Protein AF-A0AAW0Y6W5-F1 (afdb_monomer_lite)

InterPro domains:
  IPR001300 Peptidase C2, calpain, catalytic domain [PF00648] (3-93)
  IPR001300 Peptidase C2, calpain, catalytic domain [PS50203] (1-96)
  IPR011992 EF-hand domain pair [SSF47473] (238-366)
  IPR022682 Peptidase C2, calpain, large subunit, domain III [PF01067] (144-227)
  IPR022683 Peptidase C2, calpain, domain III [SM00720] (138-268)
  IPR022684 Peptidase C2, calpain family [PTHR10183] (3-227)
  IPR036213 Calpain large subunit, domain III superfamily [SSF49758] (139-223)
  IPR038765 Papain-like cysteine peptidase superfamily [SSF54001] (3-103)

Secondary structure (DSSP, 8-state):
-TTSPPTT---EEEEEEEEE---SS-SEEEEEEEE-TT-SS----STTSTT-GGGGGS-HHHHHHTT---SSSSEEEEEHHHHHHH----------GGGS-HHHHHHHHHH-S-EEEEPPSSSTTTTS-------PPEEEE--------TTTT---STTSHHHHTTS--------S-S-TTSTT------------STTTTTPPPPP------PPP------------PPP---HHHHHHHTTTTT---HHHHHHHHHHHTTTT----HHHHHHHHHHH-TT--SS--HHHHHHHHHHHHHHHHHHHHHS-TTTSSEETTTTHHHHHHHHTT----HHHHHHHHHHHB-TTSEE-HHHHHHHHHHHHHH-

Foldseek 3Di:
DPFLADPPADKAFQDWDWFAFQDPVDGTFIKTKIFDPVLASSETPDAQFLPHPSCVRGDPVVVVVVVRDSGSRRITMDGPVVCVVRDDDDDDDDDDPVVDDPVVQVVCVVRDLEHEDEDDDDDPDPPPDPDDDDDRDYDYDDDDDDDQDPLFQVLDDCPPVQSPVSHDDDDDDDDAAPDPPDPPRHHDDDDDDDDPDCVVVVHDDDDDDDDDDDDDDDDDDDDQDDDDDDQDDDLVNVQVLCPPVNFAALVSQQVVCCVVCPPNDRDDSVLSQLLQVLLPPVVPNGHHPVSSSVSVVLLVLLSVLLCVLADPVPSWHRSRGCRLVVSCVSVVDPDDSVLSSVLLVVQNDPRSTHHSSSSSSSVSVVSSVD

pLDDT: mean 74.74, std 16.09, range [29.09, 94.25]

Sequence (370 aa):
RLCGLVAGHGYCVTGVKLCKVNTPWLTHVQLLRLRNPWGDGHEWRGAWSDDSEEWRLVPKEDKLRLRLQAADDGEFWMTFQAFKENFEEVYITSLNPHTLNKEALEHLYTLADVVTHVLHHPEEKRQQQQDKLTRRKLWEVVKYDGSWVRKVTAGGAPNDLRLFSSNPQYLLHLKEADDEAMEGGTCTVVISLTQKHRRVNNLPLLQVAVSVYQMGDKVDSRSTREESSSSCIQKDDFLAAAGEDGRMTAAILQNILNFLFSGELEFSLDLTRSLLAMMDRNFSGNVDFYEFDTLVCCLRRWMAVYKRKSEAETGLISGSVWGLGDALRELGYLLPRRLQALLVVRFGDQEGNISLRDFIMATCRISVML

Radius of gyration: 32.99 Å; chains: 1; bounding box: 69×45×96 Å

Structure (mmCIF, N/CA/C/O backbone):
data_AF-A0AAW0Y6W5-F1
#
_entry.id   AF-A0AAW0Y6W5-F1
#
loop_
_atom_site.group_PDB
_atom_site.id
_atom_site.type_symbol
_atom_site.label_atom_id
_atom_site.label_alt_id
_atom_site.label_comp_id
_atom_site.label_asym_id
_atom_site.label_entity_id
_atom_site.label_seq_id
_atom_site.pdbx_PDB_ins_code
_atom_site.Cartn_x
_atom_site.Cartn_y
_atom_site.Cartn_z
_atom_site.occupancy
_atom_site.B_iso_or_equiv
_atom_site.auth_seq_id
_atom_site.auth_comp_id
_atom_site.auth_asym_id
_atom_site.auth_atom_id
_atom_site.pdbx_PDB_model_num
ATOM 1 N N . ARG A 1 1 ? 9.787 11.404 -43.964 1.00 48.28 1 ARG A N 1
ATOM 2 C CA . ARG A 1 1 ? 11.102 11.003 -43.406 1.00 48.28 1 ARG A CA 1
ATOM 3 C C . ARG A 1 1 ? 11.589 9.801 -44.216 1.00 48.28 1 ARG A C 1
ATOM 5 O O . ARG A 1 1 ? 10.807 8.885 -44.400 1.00 48.28 1 ARG A O 1
ATOM 12 N N . LEU A 1 2 ? 12.805 9.853 -44.769 1.00 64.75 2 LEU A N 1
ATOM 13 C CA . LEU A 1 2 ? 13.357 8.885 -45.742 1.00 64.75 2 LEU A CA 1
ATOM 14 C C . LEU A 1 2 ? 14.002 7.636 -45.097 1.00 64.75 2 LEU A C 1
ATOM 16 O O . LEU A 1 2 ? 14.496 6.769 -45.805 1.00 64.75 2 LEU A O 1
ATOM 20 N N . CYS A 1 3 ? 14.012 7.540 -43.765 1.00 80.00 3 CYS A N 1
ATOM 21 C CA . CYS A 1 3 ? 14.750 6.517 -43.016 1.00 80.00 3 CYS A CA 1
ATOM 22 C C . CYS A 1 3 ? 14.026 5.166 -42.852 1.00 80.00 3 CYS A C 1
ATOM 24 O O . CYS A 1 3 ? 14.616 4.237 -42.312 1.00 80.00 3 CYS A O 1
ATOM 26 N N . GLY A 1 4 ? 12.769 5.053 -43.298 1.00 84.62 4 GLY A N 1
ATOM 27 C CA . GLY A 1 4 ? 11.983 3.810 -43.260 1.00 84.62 4 GLY A CA 1
ATOM 28 C C . GLY A 1 4 ? 11.197 3.545 -41.967 1.00 84.62 4 GLY A C 1
ATOM 29 O O . GLY A 1 4 ? 10.266 2.747 -41.996 1.00 84.62 4 GLY A O 1
ATOM 30 N N . LEU A 1 5 ? 11.480 4.273 -40.880 1.00 88.75 5 LEU A N 1
ATOM 31 C CA . LEU A 1 5 ? 10.758 4.158 -39.604 1.00 88.75 5 LEU A CA 1
ATOM 32 C C . LEU A 1 5 ? 9.375 4.832 -39.629 1.00 88.75 5 LEU A C 1
ATOM 34 O O . LEU A 1 5 ? 9.186 5.886 -40.245 1.00 88.75 5 LEU A O 1
ATOM 38 N N . VAL A 1 6 ? 8.437 4.260 -38.874 1.00 87.75 6 VAL A N 1
ATOM 39 C CA . VAL A 1 6 ? 7.065 4.744 -38.682 1.00 87.75 6 VAL A CA 1
ATOM 40 C C . VAL A 1 6 ? 6.979 5.517 -37.364 1.00 87.75 6 VAL A C 1
ATOM 42 O O . VAL A 1 6 ? 7.297 4.998 -36.297 1.00 87.75 6 VAL A O 1
ATOM 45 N N . ALA A 1 7 ? 6.553 6.780 -37.426 1.00 87.19 7 ALA A N 1
ATOM 46 C CA . ALA A 1 7 ? 6.404 7.621 -36.238 1.00 87.19 7 ALA A CA 1
ATOM 47 C C . ALA A 1 7 ? 5.144 7.248 -35.437 1.00 87.19 7 ALA A C 1
ATOM 49 O O . ALA A 1 7 ? 4.104 6.956 -36.023 1.00 87.19 7 ALA A O 1
ATOM 50 N N . GLY A 1 8 ? 5.229 7.306 -34.103 1.00 85.25 8 GLY A N 1
ATOM 51 C CA . GLY A 1 8 ? 4.111 6.970 -33.210 1.00 85.25 8 GLY A CA 1
ATOM 52 C C . GLY A 1 8 ? 3.810 5.470 -33.109 1.00 85.25 8 GLY A C 1
ATOM 53 O O . GLY A 1 8 ? 2.751 5.097 -32.611 1.00 85.25 8 GLY A O 1
ATOM 54 N N . HIS A 1 9 ? 4.726 4.621 -33.581 1.00 87.62 9 HIS A N 1
ATOM 55 C CA . HIS A 1 9 ? 4.597 3.166 -33.576 1.00 87.62 9 HIS A CA 1
ATOM 56 C C . HIS A 1 9 ? 5.612 2.514 -32.635 1.00 87.62 9 HIS A C 1
ATOM 58 O O . HIS A 1 9 ? 6.729 3.003 -32.462 1.00 87.62 9 HIS A O 1
ATOM 64 N N . GLY A 1 10 ? 5.212 1.405 -32.016 1.00 86.69 10 GLY A N 1
ATOM 65 C CA . GLY A 1 10 ? 6.050 0.660 -31.083 1.00 86.69 10 GLY A CA 1
ATOM 66 C C . GLY A 1 10 ? 6.946 -0.344 -31.801 1.00 86.69 10 GLY A C 1
ATOM 67 O O . GLY A 1 10 ? 6.460 -1.180 -32.558 1.00 86.69 10 GLY A O 1
ATOM 68 N N . TYR A 1 11 ? 8.242 -0.306 -31.499 1.00 89.25 11 TYR A N 1
ATOM 69 C CA . TYR A 1 11 ? 9.227 -1.289 -31.952 1.00 89.25 11 TYR A CA 1
ATOM 70 C C . TYR A 1 11 ? 9.743 -2.102 -30.762 1.00 89.25 11 TYR A C 1
ATOM 72 O O . TYR A 1 11 ? 9.806 -1.603 -29.636 1.00 89.25 11 TYR A O 1
ATOM 80 N N . CYS A 1 12 ? 10.144 -3.351 -30.999 1.00 86.88 12 CYS A N 1
ATOM 81 C CA . CYS A 1 12 ? 10.737 -4.206 -29.970 1.00 86.88 12 CYS A CA 1
ATOM 82 C C . CYS A 1 12 ? 12.251 -4.293 -30.154 1.00 86.88 12 CYS A C 1
ATOM 84 O O . CYS A 1 12 ? 12.709 -4.642 -31.234 1.00 86.88 12 CYS A O 1
ATOM 86 N N . VAL A 1 13 ? 13.034 -4.039 -29.103 1.00 87.19 13 VAL A N 1
ATOM 87 C CA . VAL A 1 13 ? 14.477 -4.325 -29.119 1.00 87.19 13 VAL A CA 1
ATOM 88 C C . VAL A 1 13 ? 14.669 -5.823 -28.883 1.00 87.19 13 VAL A C 1
ATOM 90 O O . VAL A 1 13 ? 14.326 -6.331 -27.817 1.00 87.19 13 VAL A O 1
ATOM 93 N N . THR A 1 14 ? 15.206 -6.536 -29.873 1.00 82.44 14 THR A N 1
ATOM 94 C CA . THR A 1 14 ? 15.378 -8.002 -29.852 1.00 82.44 14 THR A CA 1
ATOM 95 C C . THR A 1 14 ? 16.838 -8.435 -29.711 1.00 82.44 14 THR A C 1
ATOM 97 O O . THR A 1 14 ? 17.134 -9.632 -29.696 1.00 82.44 14 THR A O 1
ATOM 100 N N . GLY A 1 15 ? 17.778 -7.490 -29.620 1.00 79.69 15 GLY A N 1
ATOM 101 C CA . GLY A 1 15 ? 19.185 -7.789 -29.373 1.00 79.69 15 GLY A CA 1
ATOM 102 C C . GLY A 1 15 ? 20.053 -6.546 -29.211 1.00 79.69 15 GLY A C 1
ATOM 103 O O . GLY A 1 15 ? 19.770 -5.494 -29.776 1.00 79.69 15 GLY A O 1
ATOM 104 N N . VAL A 1 16 ? 21.139 -6.680 -28.450 1.00 84.38 16 VAL A N 1
ATOM 105 C CA . VAL A 1 16 ? 22.179 -5.653 -28.298 1.00 84.38 16 VAL A CA 1
ATOM 106 C C . VAL A 1 16 ? 23.534 -6.337 -28.399 1.00 84.38 16 VAL A C 1
ATOM 108 O O . VAL A 1 16 ? 23.771 -7.344 -27.725 1.00 84.38 16 VAL A O 1
ATOM 111 N N . LYS A 1 17 ? 24.423 -5.831 -29.258 1.00 81.25 17 LYS A N 1
ATOM 112 C CA . LYS A 1 17 ? 25.744 -6.426 -29.491 1.00 81.25 17 LYS A CA 1
ATOM 113 C C . LYS A 1 17 ? 26.815 -5.361 -29.685 1.00 81.25 17 LYS A C 1
ATOM 115 O O . LYS A 1 17 ? 26.621 -4.380 -30.398 1.00 81.25 17 LYS A O 1
ATOM 120 N N . LEU A 1 18 ? 27.978 -5.600 -29.084 1.00 82.56 18 LEU A N 1
ATOM 121 C CA . LEU A 1 18 ? 29.205 -4.874 -29.391 1.00 82.56 18 LEU A CA 1
ATOM 122 C C . LEU A 1 18 ? 29.952 -5.651 -30.480 1.00 82.56 18 LEU A C 1
ATOM 124 O O . LEU A 1 18 ? 30.524 -6.705 -30.211 1.00 82.56 18 LEU A O 1
ATOM 128 N N . CYS A 1 19 ? 29.899 -5.162 -31.715 1.00 81.69 19 CYS A N 1
ATOM 129 C CA . CYS A 1 19 ? 30.462 -5.847 -32.875 1.00 81.69 19 CYS A CA 1
ATOM 130 C C . CYS A 1 19 ? 31.862 -5.327 -33.172 1.00 81.69 19 CYS A C 1
ATOM 132 O O . CYS A 1 19 ? 32.062 -4.117 -33.257 1.00 81.69 19 CYS A O 1
ATOM 134 N N . LYS A 1 20 ? 32.827 -6.229 -33.363 1.00 81.56 20 LYS A N 1
ATOM 135 C CA . LYS A 1 20 ? 34.169 -5.856 -33.808 1.00 81.56 20 LYS A CA 1
ATOM 136 C C . LYS A 1 20 ? 34.138 -5.533 -35.302 1.00 81.56 20 LYS A C 1
ATOM 138 O O . LYS A 1 20 ? 33.601 -6.309 -36.090 1.00 81.56 20 LYS A O 1
ATOM 143 N N . VAL A 1 21 ? 34.715 -4.399 -35.690 1.00 84.19 21 VAL A N 1
ATOM 144 C CA . VAL A 1 21 ? 34.783 -3.970 -37.095 1.00 84.19 21 VAL A CA 1
ATOM 145 C C . VAL A 1 21 ? 36.235 -3.851 -37.541 1.00 84.19 21 VAL A C 1
ATOM 147 O O . VAL A 1 21 ? 37.099 -3.398 -36.791 1.00 84.19 21 VAL A O 1
ATOM 150 N N . ASN A 1 22 ? 36.517 -4.278 -38.769 1.00 78.06 22 ASN A N 1
ATOM 151 C CA . ASN A 1 22 ? 37.858 -4.254 -39.346 1.00 78.06 22 ASN A CA 1
ATOM 152 C C . ASN A 1 22 ? 38.140 -2.888 -39.977 1.00 78.06 22 ASN A C 1
ATOM 154 O O . ASN A 1 22 ? 38.207 -2.762 -41.199 1.00 78.06 22 ASN A O 1
ATOM 158 N N . THR A 1 23 ? 38.296 -1.857 -39.144 1.00 76.88 23 THR A N 1
ATOM 159 C CA . THR A 1 23 ? 38.721 -0.529 -39.608 1.00 76.88 23 THR A CA 1
ATOM 160 C C . THR A 1 23 ? 39.913 -0.006 -38.799 1.00 76.88 23 THR A C 1
ATOM 162 O O . THR A 1 23 ? 40.032 -0.342 -37.621 1.00 76.88 23 THR A O 1
ATOM 165 N N . PRO A 1 24 ? 40.792 0.828 -39.389 1.00 69.94 24 PRO A N 1
ATOM 166 C CA . PRO A 1 24 ? 41.926 1.415 -38.666 1.00 69.94 24 PRO A CA 1
ATOM 167 C C . PRO A 1 24 ? 41.522 2.377 -37.537 1.00 69.94 24 PRO A C 1
ATOM 169 O O . PRO A 1 24 ? 42.284 2.586 -36.600 1.00 69.94 24 PRO A O 1
ATOM 172 N N . TRP A 1 25 ? 40.337 2.980 -37.638 1.00 74.38 25 TRP A N 1
ATOM 173 C CA . TRP A 1 25 ? 39.887 4.095 -36.792 1.00 74.38 25 TRP A CA 1
ATOM 174 C C . TRP A 1 25 ? 38.892 3.664 -35.715 1.00 74.38 25 TRP A C 1
ATOM 176 O O . TRP A 1 25 ? 38.758 4.332 -34.694 1.00 74.38 25 TRP A O 1
ATOM 186 N N . LEU A 1 26 ? 38.178 2.561 -35.944 1.00 75.81 26 LEU A N 1
ATOM 187 C CA . LEU A 1 26 ? 37.145 2.065 -35.051 1.00 75.81 26 LEU A CA 1
ATOM 188 C C . LEU A 1 26 ? 37.306 0.559 -34.879 1.00 75.81 26 LEU A C 1
ATOM 190 O O . LEU A 1 26 ? 37.325 -0.189 -35.853 1.00 75.81 26 LEU A O 1
ATOM 194 N N . THR A 1 27 ? 37.427 0.117 -33.631 1.00 77.62 27 THR A N 1
ATOM 195 C CA . THR A 1 27 ? 37.601 -1.305 -33.315 1.00 77.62 27 THR A CA 1
ATOM 196 C C . THR A 1 27 ? 36.272 -1.994 -33.037 1.00 77.62 27 THR A C 1
ATOM 198 O O . THR A 1 27 ? 36.135 -3.179 -33.330 1.00 77.62 27 THR A O 1
ATOM 201 N N . HIS A 1 28 ? 35.285 -1.265 -32.504 1.00 83.25 28 HIS A N 1
ATOM 202 C CA . HIS A 1 28 ? 33.988 -1.814 -32.120 1.00 83.25 28 HIS A CA 1
ATOM 203 C C . HIS A 1 28 ? 32.839 -0.837 -32.390 1.00 83.25 28 HIS A C 1
ATOM 205 O O . HIS A 1 28 ? 33.004 0.376 -32.268 1.00 83.25 28 HIS A O 1
ATOM 211 N N . VAL A 1 29 ? 31.661 -1.379 -32.698 1.00 85.44 29 VAL A N 1
ATOM 212 C CA . VAL A 1 29 ? 30.407 -0.641 -32.903 1.00 85.44 29 VAL A CA 1
ATOM 213 C C . VAL A 1 29 ? 29.318 -1.232 -32.011 1.00 85.44 29 VAL A C 1
ATOM 215 O O . VAL A 1 29 ? 29.145 -2.449 -31.957 1.00 85.44 29 VAL A O 1
ATOM 218 N N . GLN A 1 30 ? 28.571 -0.373 -31.316 1.00 89.06 30 GLN A N 1
ATOM 219 C CA . GLN A 1 30 ? 27.386 -0.766 -30.552 1.00 89.06 30 GLN A CA 1
ATOM 220 C C . GLN A 1 30 ? 26.167 -0.815 -31.474 1.00 89.06 30 GLN A C 1
ATOM 222 O O . GLN A 1 30 ? 25.726 0.223 -31.978 1.00 89.06 30 GLN A O 1
ATOM 227 N N . LEU A 1 31 ? 25.629 -2.016 -31.675 1.00 88.25 31 LEU A N 1
ATOM 228 C CA . LEU A 1 31 ? 24.474 -2.271 -32.524 1.00 88.25 31 LEU A CA 1
ATOM 229 C C . LEU A 1 31 ? 23.286 -2.766 -31.700 1.00 88.25 31 LEU A C 1
ATOM 231 O O . LEU A 1 31 ? 23.441 -3.568 -30.773 1.00 88.25 31 LEU A O 1
ATOM 235 N N . LEU A 1 32 ? 22.100 -2.297 -32.073 1.00 89.75 32 LEU A N 1
ATOM 236 C CA . LEU A 1 32 ? 20.820 -2.765 -31.562 1.00 89.75 32 LEU A CA 1
ATOM 237 C C . LEU A 1 32 ? 20.057 -3.408 -32.706 1.00 89.75 32 LEU A C 1
ATOM 239 O O . LEU A 1 32 ? 20.021 -2.860 -33.807 1.00 89.75 32 LEU A O 1
ATOM 243 N N . ARG A 1 33 ? 19.436 -4.546 -32.416 1.00 88.62 33 ARG A N 1
ATOM 244 C CA . ARG A 1 33 ? 18.466 -5.183 -33.294 1.00 88.62 33 ARG A CA 1
ATOM 245 C C . ARG A 1 33 ? 17.075 -4.806 -32.827 1.00 88.62 33 ARG A C 1
ATOM 247 O O . ARG A 1 33 ? 16.752 -4.988 -31.649 1.00 88.62 33 ARG A O 1
ATOM 254 N N . LEU A 1 34 ? 16.281 -4.266 -33.735 1.00 89.31 34 LEU A N 1
ATOM 255 C CA . LEU A 1 34 ? 14.895 -3.903 -33.497 1.00 89.31 34 LEU A CA 1
ATOM 256 C C . LEU A 1 34 ? 13.991 -4.701 -34.421 1.00 89.31 34 LEU A C 1
ATOM 258 O O . LEU A 1 34 ? 14.426 -5.150 -35.473 1.00 89.31 34 LEU A O 1
ATOM 262 N N . ARG A 1 35 ? 12.729 -4.843 -34.024 1.00 87.94 35 ARG A N 1
ATOM 263 C CA . ARG A 1 35 ? 11.683 -5.472 -34.818 1.00 87.94 35 ARG A CA 1
ATOM 264 C C . ARG A 1 35 ? 10.455 -4.581 -34.906 1.00 87.94 35 ARG A C 1
ATOM 266 O O . ARG A 1 35 ? 9.940 -4.139 -33.874 1.00 87.94 35 ARG A O 1
ATOM 273 N N . ASN A 1 36 ? 9.973 -4.365 -36.124 1.00 88.06 36 ASN A N 1
ATOM 274 C CA . ASN A 1 36 ? 8.639 -3.853 -36.398 1.00 88.06 36 ASN A CA 1
ATOM 275 C C . ASN A 1 36 ? 7.612 -4.998 -36.261 1.00 88.06 36 ASN A C 1
ATOM 277 O O . ASN A 1 36 ? 7.701 -5.973 -37.007 1.00 88.06 36 ASN A O 1
ATOM 281 N N . PRO A 1 37 ? 6.614 -4.900 -35.364 1.00 83.88 37 PRO A N 1
ATOM 282 C CA . PRO A 1 37 ? 5.577 -5.922 -35.220 1.00 83.88 37 PRO A CA 1
ATOM 283 C C . PRO A 1 37 ? 4.732 -6.187 -36.474 1.00 83.88 37 PRO A C 1
ATOM 285 O O . PRO A 1 37 ? 4.116 -7.246 -36.552 1.00 83.88 37 PRO A O 1
ATOM 288 N N . TRP A 1 38 ? 4.659 -5.244 -37.419 1.00 83.50 38 TRP A N 1
ATOM 289 C CA . TRP A 1 38 ? 3.876 -5.411 -38.649 1.00 83.50 38 TRP A CA 1
ATOM 290 C C . TRP A 1 38 ? 4.552 -6.314 -39.684 1.00 83.50 38 TRP A C 1
ATOM 292 O O . TRP A 1 38 ? 3.844 -6.991 -40.423 1.00 83.50 38 TRP A O 1
ATOM 302 N N . GLY A 1 39 ? 5.890 -6.363 -39.705 1.00 74.69 39 GLY A N 1
ATOM 303 C CA . GLY A 1 39 ? 6.652 -7.187 -40.651 1.00 74.69 39 GLY A CA 1
ATOM 304 C C . GLY A 1 39 ? 6.366 -6.880 -42.127 1.00 74.69 39 GLY A C 1
ATOM 305 O O . GLY A 1 39 ? 6.303 -7.806 -42.924 1.00 74.69 39 GLY A O 1
ATOM 306 N N . ASP A 1 40 ? 6.094 -5.616 -42.471 1.00 68.75 40 ASP A N 1
ATOM 307 C CA . ASP A 1 40 ? 5.562 -5.193 -43.774 1.00 68.75 40 ASP A CA 1
ATOM 308 C C . ASP A 1 40 ? 6.478 -4.215 -44.550 1.00 68.75 40 ASP A C 1
ATOM 310 O O . ASP A 1 40 ? 6.019 -3.203 -45.081 1.00 68.75 40 ASP A O 1
ATOM 314 N N . GLY A 1 41 ? 7.790 -4.480 -44.635 1.00 69.56 41 GLY A N 1
ATOM 315 C CA . GLY A 1 41 ? 8.732 -3.691 -45.453 1.00 69.56 41 GLY A CA 1
ATOM 316 C C . GLY A 1 41 ? 9.087 -2.301 -44.907 1.00 69.56 41 GLY A C 1
ATOM 317 O O . GLY A 1 41 ? 9.807 -1.516 -45.545 1.00 69.56 41 GLY A O 1
ATOM 318 N N . HIS A 1 42 ? 8.589 -1.966 -43.715 1.00 79.94 42 HIS A N 1
ATOM 319 C CA . HIS A 1 42 ? 8.887 -0.737 -42.978 1.00 79.94 42 HIS A CA 1
ATOM 320 C C . HIS A 1 42 ? 10.089 -0.914 -42.038 1.00 79.94 42 HIS A C 1
ATOM 322 O O . HIS A 1 42 ? 9.976 -0.820 -40.811 1.00 79.94 42 HIS A O 1
ATOM 328 N N . GLU A 1 43 ? 11.245 -1.169 -42.646 1.00 86.00 43 GLU A N 1
ATOM 329 C CA . GLU A 1 43 ? 12.525 -1.381 -41.969 1.00 86.00 43 GLU A CA 1
ATOM 330 C C . GLU A 1 43 ? 13.446 -0.160 -42.068 1.00 86.00 43 GLU A C 1
ATOM 332 O O . GLU A 1 43 ? 13.263 0.743 -42.894 1.00 86.00 43 GLU A O 1
ATOM 337 N N . TRP A 1 44 ? 14.454 -0.119 -41.195 1.00 88.94 44 TRP A N 1
ATOM 338 C CA . TRP A 1 44 ? 15.488 0.910 -41.214 1.00 88.94 44 TRP A CA 1
ATOM 339 C C . TRP A 1 44 ? 16.272 0.878 -42.528 1.00 88.94 44 TRP A C 1
ATOM 341 O O . TRP A 1 44 ? 16.796 -0.158 -42.912 1.00 88.94 44 TRP A O 1
ATOM 351 N N . ARG A 1 45 ? 16.407 2.032 -43.192 1.00 87.44 45 ARG A N 1
ATOM 352 C CA . ARG A 1 45 ? 17.160 2.174 -44.460 1.00 87.44 45 ARG A CA 1
ATOM 353 C C . ARG A 1 45 ? 18.499 2.901 -44.309 1.00 87.44 45 ARG A C 1
ATOM 355 O O . ARG A 1 45 ? 19.086 3.329 -45.298 1.00 87.44 45 ARG A O 1
ATOM 362 N N . GLY A 1 46 ? 18.937 3.147 -43.076 1.00 87.06 46 GLY A N 1
ATOM 363 C CA . GLY A 1 46 ? 20.209 3.817 -42.808 1.00 87.06 46 GLY A CA 1
ATOM 364 C C . GLY A 1 46 ? 21.368 2.832 -42.666 1.00 87.06 46 GLY A C 1
ATOM 365 O O . GLY A 1 46 ? 21.256 1.654 -43.004 1.00 87.06 46 GLY A O 1
ATOM 366 N N . ALA A 1 47 ? 22.479 3.317 -42.111 1.00 87.31 47 ALA A N 1
ATOM 367 C CA . ALA A 1 47 ? 23.645 2.487 -41.825 1.00 87.31 47 ALA A CA 1
ATOM 368 C C . ALA A 1 47 ? 23.268 1.280 -40.950 1.00 87.31 47 ALA A C 1
ATOM 370 O O . ALA A 1 47 ? 22.547 1.445 -39.959 1.00 87.31 47 ALA A O 1
ATOM 371 N N . TRP A 1 48 ? 23.812 0.111 -41.291 1.00 88.19 48 TRP A N 1
ATOM 372 C CA . TRP A 1 48 ? 23.552 -1.195 -40.665 1.00 88.19 48 TRP A CA 1
ATOM 373 C C . TRP A 1 48 ? 22.162 -1.793 -40.919 1.00 88.19 48 TRP A C 1
ATOM 375 O O . TRP A 1 48 ? 21.822 -2.790 -40.291 1.00 88.19 48 TRP A O 1
ATOM 385 N N . SER A 1 49 ? 21.402 -1.245 -41.869 1.00 87.06 49 SER A N 1
ATOM 386 C CA . SER A 1 49 ? 20.240 -1.925 -42.461 1.00 87.06 49 SER A CA 1
ATOM 387 C C . SER A 1 49 ? 20.618 -3.265 -43.108 1.00 87.06 49 SER A C 1
ATOM 389 O O . SER A 1 49 ? 21.799 -3.576 -43.280 1.00 87.06 49 SE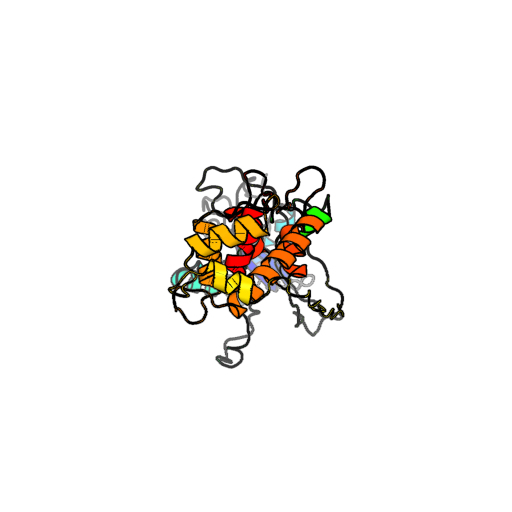R A O 1
ATOM 391 N N . ASP A 1 50 ? 19.635 -4.072 -43.481 1.00 81.94 50 ASP A N 1
ATOM 392 C CA . ASP A 1 50 ? 19.865 -5.428 -43.988 1.00 81.94 50 ASP A CA 1
ATOM 393 C C . ASP A 1 50 ? 20.740 -5.467 -45.254 1.00 81.94 50 ASP A C 1
ATOM 395 O O . ASP A 1 50 ? 21.660 -6.284 -45.351 1.00 81.94 50 ASP A O 1
ATOM 399 N N . ASP A 1 51 ? 20.559 -4.497 -46.154 1.00 82.25 51 ASP A N 1
ATOM 400 C CA . ASP A 1 51 ? 21.331 -4.353 -47.398 1.00 82.25 51 ASP A CA 1
ATOM 401 C C . ASP A 1 51 ? 22.585 -3.461 -47.264 1.00 82.25 51 ASP A C 1
ATOM 403 O O . ASP A 1 51 ? 23.261 -3.150 -48.249 1.00 82.25 51 ASP A O 1
ATOM 407 N N . SER A 1 52 ? 22.918 -3.019 -46.049 1.00 86.25 52 SER A N 1
ATOM 408 C CA . SER A 1 52 ? 23.969 -2.023 -45.799 1.00 86.25 52 SER A CA 1
ATOM 409 C C . SER A 1 52 ? 25.374 -2.552 -46.125 1.00 86.25 52 SER A C 1
ATOM 411 O O . SER A 1 52 ? 25.774 -3.645 -45.709 1.00 86.25 52 SER A O 1
ATOM 413 N N . GLU A 1 53 ? 26.196 -1.753 -46.812 1.00 85.19 53 GLU A N 1
ATOM 414 C CA . GLU A 1 53 ? 27.568 -2.151 -47.160 1.00 85.19 53 GLU A CA 1
ATOM 415 C C . GLU A 1 53 ? 28.494 -2.261 -45.937 1.00 85.19 53 GLU A C 1
ATOM 417 O O . GLU A 1 53 ? 29.498 -2.974 -45.973 1.00 85.19 53 GLU A O 1
ATOM 422 N N . GLU A 1 54 ? 28.139 -1.603 -44.837 1.00 85.94 54 GLU A N 1
ATOM 423 C CA . GLU A 1 54 ? 28.819 -1.587 -43.542 1.00 85.94 54 GLU A CA 1
ATOM 424 C C . GLU A 1 54 ? 29.011 -2.997 -42.988 1.00 85.94 54 GLU A C 1
ATOM 426 O O . GLU A 1 54 ? 30.027 -3.282 -42.349 1.00 85.94 54 GLU A O 1
ATOM 431 N N . TRP A 1 55 ? 28.117 -3.931 -43.328 1.00 85.25 55 TRP A N 1
ATOM 432 C CA . TRP A 1 55 ? 28.293 -5.334 -42.985 1.00 85.25 55 TRP A CA 1
ATOM 433 C C . TRP A 1 55 ? 29.581 -5.914 -43.564 1.00 85.25 55 TRP A C 1
ATOM 435 O O . TRP A 1 55 ? 30.145 -6.830 -42.972 1.00 85.25 55 TRP A O 1
ATOM 445 N N . ARG A 1 56 ? 30.119 -5.414 -44.684 1.00 84.12 56 ARG A N 1
ATOM 446 C CA . ARG A 1 56 ? 31.414 -5.869 -45.235 1.00 84.12 56 ARG A CA 1
ATOM 447 C C . ARG A 1 56 ? 32.577 -5.663 -44.257 1.00 84.12 56 ARG A C 1
ATOM 449 O O . ARG A 1 56 ? 33.563 -6.388 -44.354 1.00 84.12 56 ARG A O 1
ATOM 456 N N . LEU A 1 57 ? 32.445 -4.738 -43.303 1.00 83.62 57 LEU A N 1
ATOM 457 C CA . LEU A 1 57 ? 33.457 -4.440 -42.286 1.00 83.62 57 LEU A CA 1
ATOM 458 C C . LEU A 1 57 ? 33.474 -5.451 -41.129 1.00 83.62 57 LEU A C 1
ATOM 460 O O . LEU A 1 57 ? 34.429 -5.467 -40.351 1.00 83.62 57 LEU A O 1
ATOM 464 N N . VAL A 1 58 ? 32.446 -6.295 -41.000 1.00 83.00 58 VAL A N 1
ATOM 465 C CA . VAL A 1 58 ? 32.336 -7.299 -39.930 1.00 83.00 58 VAL A CA 1
ATOM 466 C C . VAL A 1 58 ? 32.912 -8.644 -40.398 1.00 83.00 58 VAL A C 1
ATOM 468 O O . VAL A 1 58 ? 32.552 -9.116 -41.483 1.00 83.00 58 VAL A O 1
ATOM 471 N N . PRO A 1 59 ? 33.774 -9.309 -39.604 1.00 80.69 59 PRO A N 1
ATOM 472 C CA . PRO A 1 59 ? 34.268 -10.651 -39.909 1.00 80.69 59 PRO A CA 1
ATOM 473 C C . PRO A 1 59 ? 33.136 -11.669 -40.127 1.00 80.69 59 PRO A C 1
ATOM 475 O O . PRO A 1 59 ? 32.109 -11.636 -39.451 1.00 80.69 59 PRO A O 1
ATOM 478 N N . LYS A 1 60 ? 33.334 -12.626 -41.046 1.00 74.56 60 LYS A N 1
ATOM 479 C CA . LYS A 1 60 ? 32.318 -13.645 -41.388 1.00 74.56 60 LYS A CA 1
ATOM 480 C C . LYS A 1 60 ? 31.843 -14.463 -40.178 1.00 74.56 60 LYS A C 1
ATOM 482 O O . LYS A 1 60 ? 30.666 -14.799 -40.105 1.00 74.56 60 LYS A O 1
ATOM 487 N N . GLU A 1 61 ? 32.738 -14.751 -39.234 1.00 71.25 61 GLU A N 1
ATOM 488 C CA . GLU A 1 61 ? 32.424 -15.501 -38.009 1.00 71.25 61 GLU A CA 1
ATOM 489 C C . GLU A 1 61 ? 31.428 -14.760 -37.107 1.00 71.25 61 GLU A C 1
ATOM 491 O O . GLU A 1 61 ? 30.505 -15.369 -36.565 1.00 71.25 61 GLU A O 1
ATOM 496 N N . ASP A 1 62 ? 31.562 -13.438 -36.994 1.00 70.81 62 ASP A N 1
ATOM 497 C CA . ASP A 1 62 ? 30.676 -12.630 -36.159 1.00 70.81 62 ASP A CA 1
ATOM 498 C C . ASP A 1 62 ? 29.329 -12.370 -36.847 1.00 70.81 62 ASP A C 1
ATOM 500 O O . ASP A 1 62 ? 28.303 -12.335 -36.174 1.00 70.81 62 ASP A O 1
ATOM 504 N N . LYS A 1 63 ? 29.276 -12.330 -38.187 1.00 71.31 63 LYS A N 1
ATOM 505 C CA . LYS A 1 63 ? 27.999 -12.272 -38.929 1.00 71.31 63 LYS A CA 1
ATOM 506 C C . LYS A 1 63 ? 27.091 -13.470 -38.653 1.00 71.31 63 LYS A C 1
ATOM 508 O O . LYS A 1 63 ? 25.888 -13.302 -38.472 1.00 71.31 63 LYS A O 1
ATOM 513 N N . LEU A 1 64 ? 27.668 -14.672 -38.583 1.00 67.25 64 LEU A N 1
ATOM 514 C CA . LEU A 1 64 ? 26.935 -15.898 -38.249 1.00 67.25 64 LEU A CA 1
ATOM 515 C C . LEU A 1 64 ? 26.358 -15.836 -36.826 1.00 67.25 64 LEU A C 1
ATOM 517 O O . LEU A 1 64 ? 25.233 -16.272 -36.590 1.00 67.25 64 LEU A O 1
ATOM 521 N N . ARG A 1 65 ? 27.096 -15.239 -35.880 1.00 64.00 65 ARG A N 1
ATOM 522 C CA . ARG A 1 65 ? 26.639 -15.043 -34.492 1.00 64.00 65 ARG A CA 1
ATOM 523 C C . ARG A 1 65 ? 25.519 -14.015 -34.363 1.00 64.00 65 ARG A C 1
ATOM 525 O O . ARG A 1 65 ? 24.717 -14.118 -33.437 1.00 64.00 65 ARG A O 1
ATOM 532 N N . LEU A 1 66 ? 25.457 -13.045 -35.272 1.00 65.06 66 LEU A N 1
ATOM 533 C CA . LEU A 1 66 ? 24.431 -12.001 -35.294 1.00 65.06 66 LEU A CA 1
ATOM 534 C C . LEU A 1 66 ? 23.091 -12.473 -35.879 1.00 65.06 66 LEU A C 1
ATOM 536 O O . LEU A 1 66 ? 22.130 -11.712 -35.824 1.00 65.06 66 LEU A O 1
ATOM 540 N N . ARG A 1 67 ? 23.008 -13.717 -36.387 1.00 61.59 67 ARG A N 1
ATOM 541 C CA . ARG A 1 67 ? 21.811 -14.277 -37.044 1.00 61.59 67 ARG A CA 1
ATOM 542 C C . ARG A 1 67 ? 21.216 -13.312 -38.078 1.00 61.59 67 ARG A C 1
ATOM 544 O O . ARG A 1 67 ? 20.009 -13.122 -38.110 1.00 61.59 67 ARG A O 1
ATOM 551 N N . LEU A 1 68 ? 22.073 -12.691 -38.889 1.00 61.69 68 LEU A N 1
ATOM 552 C CA . LEU A 1 68 ? 21.650 -11.853 -40.011 1.00 61.69 68 LEU A CA 1
ATOM 553 C C . LEU A 1 68 ? 20.798 -12.695 -40.967 1.00 61.69 68 LEU A C 1
ATOM 555 O O . LEU A 1 68 ? 21.334 -13.530 -41.697 1.00 61.69 68 LEU A O 1
ATOM 559 N N . GLN A 1 69 ? 19.483 -12.511 -40.920 1.00 61.12 69 GLN A N 1
ATOM 560 C CA . GLN A 1 69 ? 18.558 -12.998 -41.931 1.00 61.12 69 GLN A CA 1
ATOM 561 C C . GLN A 1 69 ? 18.156 -11.768 -42.727 1.00 61.12 69 GLN A C 1
ATOM 563 O O . GLN A 1 69 ? 17.438 -10.937 -42.204 1.00 61.12 69 GLN A O 1
ATOM 568 N N . ALA A 1 70 ? 18.681 -11.628 -43.946 1.00 62.25 70 ALA A N 1
ATOM 569 C CA . ALA A 1 70 ? 18.176 -10.624 -44.875 1.00 62.25 70 ALA A CA 1
ATOM 570 C C . ALA A 1 70 ? 16.811 -11.122 -45.362 1.00 62.25 70 ALA A C 1
ATOM 572 O O . ALA A 1 70 ? 16.731 -11.941 -46.284 1.00 62.25 70 ALA A O 1
ATOM 573 N N . ALA A 1 71 ? 15.766 -10.735 -44.644 1.00 65.00 71 ALA A N 1
ATOM 574 C CA . ALA A 1 71 ? 14.395 -11.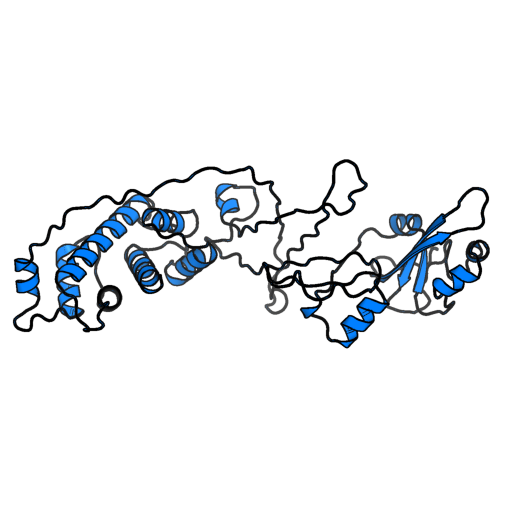148 -44.872 1.00 65.00 71 ALA A CA 1
ATOM 575 C C . ALA A 1 71 ? 13.487 -9.965 -44.552 1.00 65.00 71 ALA A C 1
ATOM 577 O O . ALA A 1 71 ? 13.716 -9.275 -43.572 1.00 65.00 71 ALA A O 1
ATOM 578 N N . ASP A 1 72 ? 12.448 -9.763 -45.359 1.00 66.69 72 ASP A N 1
ATOM 579 C CA . ASP A 1 72 ? 11.407 -8.771 -45.073 1.00 66.69 72 ASP A CA 1
ATOM 580 C C . ASP A 1 72 ? 10.499 -9.316 -43.957 1.00 66.69 72 ASP A C 1
ATOM 582 O O . ASP A 1 72 ? 9.424 -9.867 -44.206 1.00 66.69 72 ASP A O 1
ATOM 586 N N . ASP A 1 73 ? 11.015 -9.309 -42.728 1.00 73.62 73 ASP A N 1
ATOM 587 C CA . ASP A 1 73 ? 10.349 -9.812 -41.523 1.00 73.62 73 ASP A CA 1
ATOM 588 C C . ASP A 1 73 ? 10.156 -8.720 -40.454 1.00 73.62 73 ASP A C 1
ATOM 590 O O . ASP A 1 73 ? 9.562 -8.958 -39.386 1.00 73.62 73 ASP A O 1
ATOM 594 N N . GLY A 1 74 ? 10.605 -7.501 -40.769 1.00 80.50 74 GLY A N 1
ATOM 595 C CA . GLY A 1 74 ? 10.559 -6.336 -39.911 1.00 80.50 74 GLY A CA 1
ATOM 596 C C . GLY A 1 74 ? 11.704 -6.257 -38.902 1.00 80.50 74 GLY A C 1
ATOM 597 O O . GLY A 1 74 ? 11.708 -5.291 -38.131 1.00 80.50 74 GLY A O 1
ATOM 598 N N . GLU A 1 75 ? 12.628 -7.225 -38.832 1.00 86.00 75 GLU A N 1
ATOM 599 C CA . GLU A 1 75 ? 13.857 -7.116 -38.039 1.00 86.00 75 GLU A CA 1
ATOM 600 C C . GLU A 1 75 ? 14.927 -6.323 -38.792 1.00 86.00 75 GLU A C 1
ATOM 602 O O . GLU A 1 75 ? 15.179 -6.529 -39.964 1.00 86.00 75 GLU A O 1
ATOM 607 N N . PHE A 1 76 ? 15.608 -5.416 -38.096 1.00 88.75 76 PHE A N 1
ATOM 608 C CA . PHE A 1 76 ? 16.738 -4.683 -38.660 1.00 88.75 76 PHE A CA 1
ATOM 609 C C . PHE A 1 76 ? 17.733 -4.302 -37.570 1.00 88.75 76 PHE A C 1
ATOM 611 O O . PHE A 1 76 ? 17.401 -4.221 -36.380 1.00 88.75 76 PHE A O 1
ATOM 618 N N . TRP A 1 77 ? 18.966 -4.007 -37.972 1.00 89.75 77 TRP A N 1
ATOM 619 C CA . TRP A 1 77 ? 19.977 -3.455 -37.077 1.00 89.75 77 TRP A CA 1
ATOM 620 C C . TRP A 1 77 ? 20.165 -1.953 -37.286 1.00 89.75 77 TRP A C 1
ATOM 622 O O . TRP A 1 77 ? 19.989 -1.407 -38.372 1.00 89.75 77 TRP A O 1
ATOM 632 N N . MET A 1 78 ? 20.562 -1.265 -36.220 1.00 92.00 78 MET A N 1
ATOM 633 C CA . MET A 1 78 ? 21.032 0.116 -36.279 1.00 92.00 78 MET A CA 1
ATOM 634 C C . MET A 1 78 ? 22.061 0.387 -35.185 1.00 92.00 78 MET A C 1
ATOM 636 O O . MET A 1 78 ? 22.209 -0.376 -34.227 1.00 92.00 78 MET A O 1
ATOM 640 N N . THR A 1 79 ? 22.781 1.498 -35.307 1.00 92.06 79 THR A N 1
ATOM 641 C CA . THR A 1 79 ? 23.705 1.934 -34.258 1.00 92.06 79 THR A CA 1
ATOM 642 C C . THR A 1 79 ? 22.948 2.466 -33.044 1.00 92.06 79 THR A C 1
ATOM 644 O O . THR A 1 79 ? 21.863 3.036 -33.165 1.00 92.06 79 THR A O 1
ATOM 647 N N . PHE A 1 80 ? 23.559 2.367 -31.861 1.00 90.31 80 PHE A N 1
ATOM 648 C CA . PHE A 1 80 ? 23.012 3.006 -30.657 1.00 90.31 80 PHE A CA 1
ATOM 649 C C . PHE A 1 80 ? 22.848 4.522 -30.805 1.00 90.31 80 PHE A C 1
ATOM 651 O O . PHE A 1 80 ? 21.924 5.110 -30.246 1.00 90.31 80 PHE A O 1
ATOM 658 N N . GLN A 1 81 ? 23.710 5.162 -31.595 1.00 89.75 81 GLN A N 1
ATOM 659 C CA . GLN A 1 81 ? 23.580 6.582 -31.893 1.00 89.75 81 GLN A CA 1
ATOM 660 C C . GLN A 1 81 ? 22.319 6.873 -32.719 1.00 89.75 81 GLN A C 1
ATOM 662 O O . GLN A 1 81 ? 21.532 7.726 -32.319 1.00 89.75 81 GLN A O 1
ATOM 667 N N . ALA A 1 82 ? 22.076 6.114 -33.794 1.00 90.88 82 ALA A N 1
ATOM 668 C CA . ALA A 1 82 ? 20.860 6.249 -34.594 1.00 90.88 82 ALA A CA 1
ATOM 669 C C . ALA A 1 82 ? 19.599 5.954 -33.768 1.00 90.88 82 ALA A C 1
ATOM 671 O O . ALA A 1 82 ? 18.600 6.655 -33.904 1.00 90.88 82 ALA A O 1
ATOM 672 N N . PHE A 1 83 ? 19.652 4.972 -32.865 1.00 92.56 83 PHE A N 1
ATOM 673 C CA . PHE A 1 83 ? 18.550 4.686 -31.950 1.00 92.56 83 PHE A CA 1
ATOM 674 C C . PHE A 1 83 ? 18.187 5.910 -31.091 1.00 92.56 83 PHE A C 1
ATOM 676 O O . PHE A 1 83 ? 17.034 6.329 -31.089 1.00 92.56 83 PHE A O 1
ATOM 683 N N . LYS A 1 84 ? 19.169 6.551 -30.442 1.00 90.25 84 LYS A N 1
ATOM 684 C CA . LYS A 1 84 ? 18.941 7.764 -29.630 1.00 90.25 84 LYS A CA 1
ATOM 685 C C . LYS A 1 84 ? 18.392 8.950 -30.428 1.00 90.25 84 LYS A C 1
ATOM 687 O O . LYS A 1 84 ? 17.696 9.785 -29.870 1.00 90.25 84 LYS A O 1
ATOM 692 N N . GLU A 1 85 ? 18.747 9.060 -31.705 1.00 91.81 85 GLU A N 1
ATOM 693 C CA . GLU A 1 85 ? 18.292 10.157 -32.569 1.00 91.81 85 GLU A CA 1
ATOM 694 C C . GLU A 1 85 ? 16.864 9.954 -33.093 1.00 91.81 85 GLU A C 1
ATOM 696 O O . GLU A 1 85 ? 16.208 10.925 -33.466 1.00 91.81 85 GLU A O 1
ATOM 701 N N . ASN A 1 86 ? 16.383 8.706 -33.147 1.00 91.00 86 ASN A N 1
ATOM 702 C CA . ASN A 1 86 ? 15.097 8.360 -33.760 1.00 91.00 86 ASN A CA 1
ATOM 703 C C . ASN A 1 86 ? 14.027 7.893 -32.756 1.00 91.00 86 ASN A C 1
ATOM 705 O O . ASN A 1 86 ? 12.849 7.898 -33.110 1.00 91.00 86 ASN A O 1
ATOM 709 N N . PHE A 1 87 ? 14.408 7.503 -31.536 1.00 89.94 87 PHE A N 1
ATOM 710 C CA . PHE A 1 87 ? 13.499 7.020 -30.493 1.00 89.94 87 PHE A CA 1
ATOM 711 C C . PHE A 1 87 ? 13.564 7.906 -29.246 1.00 89.94 87 PHE A C 1
ATOM 713 O O . PHE A 1 87 ? 14.642 8.199 -28.736 1.00 89.94 87 PHE A O 1
ATOM 720 N N . GLU A 1 88 ? 12.393 8.301 -28.743 1.00 87.75 88 GLU A N 1
ATOM 721 C CA . GLU A 1 88 ? 12.258 9.191 -27.579 1.00 87.75 88 GLU A CA 1
ATOM 722 C C . GLU A 1 88 ? 12.018 8.420 -26.272 1.00 87.75 88 GLU A C 1
ATOM 724 O O . GLU A 1 88 ? 12.494 8.822 -25.212 1.00 87.75 88 GLU A O 1
ATOM 729 N N . GLU A 1 89 ? 11.310 7.288 -26.344 1.00 85.75 89 GLU A N 1
ATOM 730 C CA . GLU A 1 89 ? 10.881 6.517 -25.177 1.00 85.75 89 GLU A CA 1
ATOM 731 C C . GLU A 1 89 ? 11.295 5.046 -25.286 1.00 85.75 89 GLU A C 1
ATOM 733 O O . GLU A 1 89 ? 11.182 4.421 -26.342 1.00 85.75 89 GLU A O 1
ATOM 738 N N . VAL A 1 90 ? 11.738 4.471 -24.163 1.00 85.12 90 VAL A N 1
ATOM 739 C CA . VAL A 1 90 ? 12.082 3.048 -24.042 1.00 85.12 90 VAL A CA 1
ATOM 740 C C . VAL A 1 90 ? 11.322 2.451 -22.867 1.00 85.12 90 VAL A C 1
ATOM 742 O O . VAL A 1 90 ? 11.495 2.862 -21.721 1.00 85.12 90 VAL A O 1
ATOM 745 N N . TYR A 1 91 ? 10.512 1.434 -23.148 1.00 78.12 91 TYR A N 1
ATOM 746 C CA . TYR A 1 91 ? 9.763 0.699 -22.137 1.00 78.12 91 TYR A CA 1
ATOM 747 C C . TYR A 1 91 ? 10.465 -0.624 -21.844 1.00 78.12 91 TYR A C 1
ATOM 749 O O . TYR A 1 91 ? 10.460 -1.537 -22.666 1.00 78.12 91 TYR A O 1
ATOM 757 N N . ILE A 1 92 ? 11.050 -0.744 -20.652 1.00 72.88 92 ILE A N 1
ATOM 758 C CA . ILE A 1 92 ? 11.634 -2.001 -20.178 1.00 72.88 92 ILE A CA 1
ATOM 759 C C . ILE A 1 92 ? 10.637 -2.649 -19.223 1.00 72.88 92 ILE A C 1
ATOM 761 O O . ILE A 1 92 ? 10.369 -2.138 -18.137 1.00 72.88 92 ILE A O 1
ATOM 765 N N . THR A 1 93 ? 10.083 -3.789 -19.623 1.00 63.94 93 THR A N 1
ATOM 766 C CA . THR A 1 93 ? 9.247 -4.619 -18.751 1.00 63.94 93 THR A CA 1
ATOM 767 C C . THR A 1 93 ? 10.024 -5.868 -18.374 1.00 63.94 93 THR A C 1
ATOM 769 O O . THR A 1 93 ? 10.197 -6.776 -19.181 1.00 63.94 93 THR A O 1
ATOM 772 N N . SER A 1 94 ? 10.508 -5.916 -17.131 1.00 59.28 94 SER A N 1
ATOM 773 C CA . SER A 1 94 ? 11.049 -7.156 -16.576 1.00 59.28 94 SER A CA 1
ATOM 774 C C . SER A 1 94 ? 9.892 -8.128 -16.362 1.00 59.28 94 SER A C 1
ATOM 776 O O . SER A 1 94 ? 8.965 -7.856 -15.592 1.00 59.28 94 SER A O 1
ATOM 778 N N . LEU A 1 95 ? 9.913 -9.239 -17.095 1.00 53.44 95 LEU A N 1
ATOM 779 C CA . LEU A 1 95 ? 8.935 -10.301 -16.928 1.00 53.44 95 LEU A CA 1
ATOM 780 C C . LEU A 1 95 ? 9.275 -11.063 -15.648 1.00 53.44 95 LEU A C 1
ATOM 782 O O . LEU A 1 95 ? 10.356 -11.632 -15.498 1.00 53.44 95 LEU A O 1
ATOM 786 N N . ASN A 1 96 ? 8.333 -11.065 -14.708 1.00 51.16 96 ASN A N 1
ATOM 787 C CA . ASN A 1 96 ? 8.442 -11.897 -13.524 1.00 51.16 96 ASN A CA 1
ATOM 788 C C . ASN A 1 96 ? 8.305 -13.370 -13.965 1.00 51.16 96 ASN A C 1
ATOM 790 O O . ASN A 1 96 ? 7.310 -13.703 -14.619 1.00 51.16 96 ASN A O 1
ATOM 794 N N . PRO A 1 97 ? 9.237 -14.266 -13.598 1.00 47.94 97 PRO A N 1
ATOM 795 C CA . PRO A 1 97 ? 9.160 -15.678 -13.967 1.00 47.94 97 PRO A CA 1
ATOM 796 C C . PRO A 1 97 ? 7.878 -16.371 -13.470 1.00 47.94 97 PRO A C 1
ATOM 798 O O . PRO A 1 97 ? 7.455 -17.354 -14.064 1.00 47.94 97 PRO A O 1
ATOM 801 N N . HIS A 1 98 ? 7.171 -15.823 -12.472 1.00 42.41 98 HIS A N 1
ATOM 802 C CA . HIS A 1 98 ? 5.860 -16.333 -12.042 1.00 42.41 98 HIS A CA 1
ATOM 803 C C . HIS A 1 98 ? 4.690 -16.014 -12.985 1.00 42.41 98 HIS A C 1
ATOM 805 O O . HIS A 1 98 ? 3.613 -16.578 -12.815 1.00 42.41 98 HIS A O 1
ATOM 811 N N . THR A 1 99 ? 4.857 -15.099 -13.943 1.00 45.84 99 THR A N 1
ATOM 812 C CA . THR A 1 99 ? 3.819 -14.780 -14.946 1.00 45.84 99 THR A CA 1
ATOM 813 C C . THR A 1 99 ? 3.990 -15.536 -16.260 1.00 45.84 99 THR A C 1
ATOM 815 O O . THR A 1 99 ? 3.135 -15.433 -17.136 1.00 45.84 99 THR A O 1
ATOM 818 N N . LEU A 1 100 ? 5.075 -16.297 -16.402 1.00 50.91 100 LEU A N 1
ATOM 819 C CA . LEU A 1 100 ? 5.423 -16.993 -17.632 1.00 50.91 100 LEU A CA 1
ATOM 820 C C . LEU A 1 100 ? 5.075 -18.474 -17.505 1.00 50.91 100 LEU A C 1
ATOM 822 O O . LEU A 1 100 ? 5.362 -19.116 -16.495 1.00 50.91 100 LEU A O 1
ATOM 826 N N . ASN A 1 101 ? 4.466 -19.031 -18.547 1.00 53.84 101 ASN A N 1
ATOM 827 C CA . ASN A 1 101 ? 4.417 -20.478 -18.708 1.00 53.84 101 ASN A CA 1
ATOM 828 C C . ASN A 1 101 ? 5.840 -21.008 -19.002 1.00 53.84 101 ASN A C 1
ATOM 830 O O . ASN A 1 101 ? 6.743 -20.245 -19.354 1.00 53.84 101 ASN A O 1
ATOM 834 N N . LYS A 1 102 ? 6.057 -22.321 -18.841 1.00 52.94 102 LYS A N 1
ATOM 835 C CA . LYS A 1 102 ? 7.382 -22.945 -19.042 1.00 52.94 102 LYS A CA 1
ATOM 836 C C . LYS A 1 102 ? 7.988 -22.622 -20.414 1.00 52.94 102 LYS A C 1
ATOM 838 O O . LYS A 1 102 ? 9.182 -22.374 -20.506 1.00 52.94 102 LYS A O 1
ATOM 843 N N . GLU A 1 103 ? 7.143 -22.550 -21.437 1.00 54.06 103 GLU A N 1
ATOM 844 C CA . GLU A 1 103 ? 7.516 -22.212 -22.810 1.00 54.06 103 GLU A CA 1
ATOM 845 C C . GLU A 1 103 ? 8.048 -20.772 -22.920 1.00 54.06 103 GLU A C 1
ATOM 847 O O . GLU A 1 103 ? 9.161 -20.555 -23.387 1.00 54.06 103 GLU A O 1
ATOM 852 N N . ALA A 1 104 ? 7.342 -19.773 -22.383 1.00 52.91 104 ALA A N 1
ATOM 853 C CA . ALA A 1 104 ? 7.812 -18.389 -22.418 1.00 52.91 104 ALA A CA 1
ATOM 854 C C . ALA A 1 104 ? 9.090 -18.166 -21.584 1.00 52.91 104 ALA A C 1
ATOM 856 O O . ALA A 1 104 ? 9.885 -17.286 -21.909 1.00 52.91 104 ALA A O 1
ATOM 857 N N . LEU A 1 105 ? 9.317 -18.983 -20.549 1.00 55.06 105 LEU A N 1
ATOM 858 C CA . LEU A 1 105 ? 10.564 -19.021 -19.777 1.00 55.06 105 LEU A CA 1
ATOM 859 C C . LEU A 1 105 ? 11.751 -19.520 -20.620 1.00 55.06 105 LEU A C 1
ATOM 861 O O . LEU A 1 105 ? 12.799 -18.879 -20.633 1.00 55.06 105 LEU A O 1
ATOM 865 N N . GLU A 1 106 ? 11.583 -20.614 -21.366 1.00 55.31 106 GLU A N 1
ATOM 866 C CA . GLU A 1 106 ? 12.612 -21.138 -22.280 1.00 55.31 106 GLU A CA 1
ATOM 867 C C . GLU A 1 106 ? 12.919 -20.165 -23.430 1.00 55.31 106 GLU A C 1
ATOM 869 O O . GLU A 1 106 ? 14.085 -19.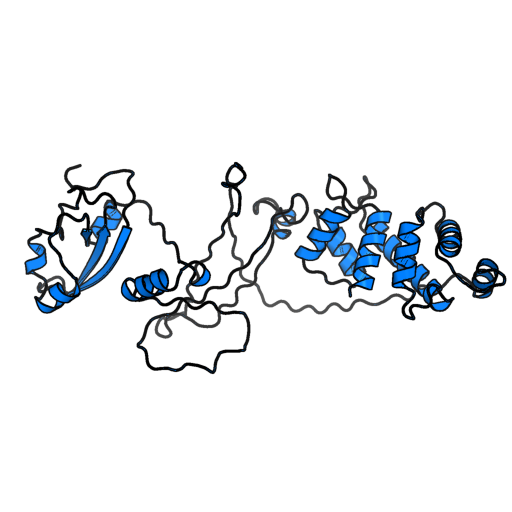944 -23.778 1.00 55.31 106 GLU A O 1
ATOM 874 N N . HIS A 1 107 ? 11.891 -19.508 -23.972 1.00 53.31 107 HIS A N 1
ATOM 875 C CA . HIS A 1 107 ? 12.052 -18.460 -24.981 1.00 53.31 107 HIS A CA 1
ATOM 876 C C . HIS A 1 107 ? 12.782 -17.219 -24.430 1.00 53.31 107 HIS A C 1
ATOM 878 O O . HIS A 1 107 ? 13.631 -16.642 -25.106 1.00 53.31 107 HIS A O 1
ATOM 884 N N . LEU A 1 108 ? 12.525 -16.821 -23.182 1.00 52.75 108 LEU A N 1
ATOM 885 C CA . LEU A 1 108 ? 13.262 -15.729 -22.537 1.00 52.75 108 LEU A CA 1
ATOM 886 C C . LEU A 1 108 ? 14.735 -16.066 -22.313 1.00 52.75 108 LEU A C 1
ATOM 888 O O . LEU A 1 108 ? 15.594 -15.239 -22.607 1.00 52.75 108 LEU A O 1
ATOM 892 N N . TYR A 1 109 ? 15.039 -17.280 -21.852 1.00 50.66 109 TYR A N 1
ATOM 893 C CA . TYR A 1 109 ? 16.419 -17.723 -21.625 1.00 50.66 109 TYR A CA 1
ATOM 894 C C . TYR A 1 109 ? 17.249 -17.862 -22.903 1.00 50.66 109 TYR A C 1
ATOM 896 O O . TYR A 1 109 ? 18.484 -17.821 -22.846 1.00 50.66 109 TYR A O 1
ATOM 904 N N . THR A 1 110 ? 16.582 -18.038 -24.044 1.00 51.22 110 THR A N 1
ATOM 905 C CA . THR A 1 110 ? 17.215 -18.097 -25.365 1.00 51.22 110 THR A CA 1
ATOM 906 C C . THR A 1 110 ? 17.358 -16.722 -26.022 1.00 51.22 110 THR A C 1
ATOM 908 O O . THR A 1 110 ? 18.289 -16.540 -26.807 1.00 51.22 110 THR A O 1
ATOM 911 N N . LEU A 1 111 ? 16.491 -15.754 -25.696 1.00 44.03 111 LEU A N 1
ATOM 912 C CA . LEU A 1 111 ? 16.504 -14.398 -26.267 1.00 44.03 111 LEU A CA 1
ATOM 913 C C . LEU A 1 111 ? 17.290 -13.373 -25.435 1.00 44.03 111 LEU A C 1
ATOM 915 O O . LEU A 1 111 ? 17.857 -12.440 -26.002 1.00 44.03 111 LEU A O 1
ATOM 919 N N . ALA A 1 112 ? 17.353 -13.538 -24.113 1.00 43.66 112 ALA A N 1
ATOM 920 C CA . ALA A 1 112 ? 18.080 -12.654 -23.210 1.00 43.66 112 ALA A CA 1
ATOM 921 C C . ALA A 1 112 ? 19.246 -13.399 -22.541 1.00 43.66 112 ALA A C 1
ATOM 923 O O . ALA A 1 112 ? 19.085 -14.502 -22.025 1.00 43.66 112 ALA A O 1
ATOM 924 N N . ASP A 1 113 ? 20.420 -12.767 -22.453 1.00 46.59 113 ASP A N 1
ATOM 925 C CA . ASP A 1 113 ? 21.549 -13.256 -21.636 1.00 46.59 113 ASP A CA 1
ATOM 926 C C . ASP A 1 113 ? 21.301 -13.080 -20.115 1.00 46.59 113 ASP A C 1
ATOM 928 O O . ASP A 1 113 ? 22.236 -13.043 -19.316 1.00 46.59 113 ASP A O 1
ATOM 932 N N . VAL A 1 114 ? 20.036 -12.970 -19.699 1.00 40.81 114 VAL A N 1
ATOM 933 C CA . VAL A 1 114 ? 19.603 -12.616 -18.345 1.00 40.81 114 VAL A CA 1
ATOM 934 C C . VAL A 1 114 ? 18.626 -13.674 -17.836 1.00 40.81 114 VAL A C 1
ATOM 936 O O . VAL A 1 114 ? 17.602 -13.940 -18.460 1.00 40.81 114 VAL A O 1
ATOM 939 N N . VAL A 1 115 ? 18.944 -14.270 -16.687 1.00 48.81 115 VAL A N 1
ATOM 940 C CA . VAL A 1 115 ? 18.098 -15.243 -15.980 1.00 48.81 115 VAL A CA 1
ATOM 941 C C . VAL A 1 115 ? 17.521 -14.549 -14.742 1.00 48.81 115 VAL A C 1
ATOM 943 O O . VAL A 1 115 ? 18.247 -13.867 -14.017 1.00 48.81 115 VAL A O 1
ATOM 946 N N . THR A 1 116 ? 16.214 -14.673 -14.510 1.00 44.34 116 THR A N 1
ATOM 947 C CA . THR A 1 116 ? 15.529 -14.075 -13.355 1.00 44.34 116 THR A CA 1
ATOM 948 C C . THR A 1 116 ? 15.221 -15.150 -12.314 1.00 44.34 116 THR A C 1
ATOM 950 O O . THR A 1 116 ? 14.614 -16.173 -12.624 1.00 44.34 116 THR A O 1
ATOM 953 N N . HIS A 1 117 ? 15.608 -14.915 -11.058 1.00 47.69 117 HIS A N 1
ATOM 954 C CA . HIS A 1 117 ? 15.221 -15.761 -9.928 1.00 47.69 117 HIS A CA 1
ATOM 955 C C . HIS A 1 117 ? 14.488 -14.919 -8.886 1.00 47.69 117 HIS A C 1
ATOM 957 O O . HIS A 1 117 ? 14.905 -13.817 -8.533 1.00 47.69 117 HIS A O 1
ATOM 963 N N . VAL A 1 118 ? 13.364 -15.436 -8.394 1.00 43.88 118 VAL A N 1
ATOM 964 C CA . VAL A 1 118 ? 12.597 -14.789 -7.328 1.00 43.88 118 VAL A CA 1
ATOM 965 C C . VAL A 1 118 ? 13.097 -15.327 -5.998 1.00 43.88 118 VAL A C 1
ATOM 967 O O . VAL A 1 118 ? 13.028 -16.531 -5.743 1.00 43.88 118 VAL A O 1
ATOM 970 N N . LEU A 1 119 ? 13.600 -14.432 -5.154 1.00 43.62 119 LEU A N 1
ATOM 971 C CA . LEU A 1 119 ? 13.979 -14.765 -3.791 1.00 43.62 119 LEU A CA 1
ATOM 972 C C . LEU A 1 119 ? 12.755 -14.619 -2.886 1.00 43.62 119 LEU A C 1
ATOM 974 O O . LEU A 1 119 ? 12.176 -13.541 -2.754 1.00 43.62 119 LEU A O 1
ATOM 978 N N . HIS A 1 120 ? 12.372 -15.712 -2.232 1.00 40.56 120 HIS A N 1
ATOM 979 C CA . HIS A 1 120 ? 11.557 -15.637 -1.025 1.00 40.56 120 HIS A CA 1
ATOM 980 C C . HIS A 1 120 ? 12.501 -15.290 0.142 1.00 40.56 120 HIS A C 1
ATOM 982 O O . HIS A 1 120 ? 13.519 -15.948 0.331 1.00 40.56 120 HIS A O 1
ATOM 988 N N . HIS A 1 121 ? 12.216 -14.223 0.886 1.00 36.53 121 HIS A N 1
ATOM 989 C CA . HIS A 1 121 ? 13.064 -13.735 1.984 1.00 36.53 121 HIS A CA 1
ATOM 990 C C . HIS A 1 121 ? 12.800 -14.509 3.301 1.00 36.53 121 HIS A C 1
ATOM 992 O O . HIS A 1 121 ? 11.625 -14.770 3.568 1.00 36.53 121 HIS A O 1
ATOM 998 N N . PRO A 1 122 ? 13.788 -14.720 4.206 1.00 48.69 122 PRO A N 1
ATOM 999 C CA . PRO A 1 122 ? 15.225 -14.920 3.988 1.00 48.69 122 PRO A CA 1
ATOM 1000 C C . PRO A 1 122 ? 15.756 -16.287 4.491 1.00 48.69 122 PRO A C 1
ATOM 1002 O O . PRO A 1 122 ? 15.139 -16.964 5.302 1.00 48.69 122 PRO A O 1
ATOM 1005 N N . GLU A 1 123 ? 16.986 -16.590 4.065 1.00 40.22 123 GLU A N 1
ATOM 1006 C CA . GLU A 1 123 ? 17.961 -17.578 4.583 1.00 40.22 123 GLU A CA 1
ATOM 1007 C C . GLU A 1 123 ? 17.970 -18.987 3.981 1.00 40.22 123 GLU A C 1
ATOM 1009 O O . GLU A 1 123 ? 19.051 -19.507 3.686 1.00 40.22 123 GLU A O 1
ATOM 1014 N N . GLU A 1 124 ? 16.832 -19.591 3.669 1.00 40.78 124 GLU A N 1
ATOM 1015 C CA . GLU A 1 124 ? 16.834 -20.954 3.131 1.00 40.78 124 GLU A CA 1
ATOM 1016 C C . GLU A 1 124 ? 16.950 -20.966 1.605 1.00 40.78 124 GLU A C 1
ATOM 1018 O O . GLU A 1 124 ? 15.938 -21.055 0.915 1.00 40.78 124 GLU A O 1
ATOM 1023 N N . LYS A 1 125 ? 18.183 -20.847 1.080 1.00 40.78 125 LYS A N 1
ATOM 1024 C CA . LYS A 1 125 ? 18.637 -21.451 -0.206 1.00 40.78 125 LYS A CA 1
ATOM 1025 C C . LYS A 1 125 ? 20.051 -21.064 -0.658 1.00 40.78 125 LYS A C 1
ATOM 1027 O O . LYS A 1 125 ? 20.412 -21.321 -1.800 1.00 40.78 125 LYS A O 1
ATOM 1032 N N . ARG A 1 126 ? 20.915 -20.546 0.223 1.00 46.59 126 ARG A N 1
ATOM 1033 C CA . ARG A 1 126 ? 22.337 -20.308 -0.121 1.00 46.59 126 ARG A CA 1
ATOM 1034 C C . ARG A 1 126 ? 23.130 -21.569 -0.513 1.00 46.59 126 ARG A C 1
ATOM 1036 O O . ARG A 1 126 ? 24.253 -21.435 -0.976 1.00 46.59 126 ARG A O 1
ATOM 1043 N N . GLN A 1 127 ? 22.593 -22.777 -0.322 1.00 41.91 127 GLN A N 1
ATOM 1044 C CA . GLN A 1 127 ? 23.378 -24.020 -0.390 1.00 41.91 127 GLN A CA 1
ATOM 1045 C C . GLN A 1 127 ? 22.961 -25.038 -1.451 1.00 41.91 127 GLN A C 1
ATOM 1047 O O . GLN A 1 127 ? 23.542 -26.118 -1.496 1.00 41.91 127 GLN A O 1
ATOM 1052 N N . GLN A 1 128 ? 22.018 -24.731 -2.341 1.00 42.78 128 GLN A N 1
ATOM 1053 C CA . GLN A 1 128 ? 21.707 -25.646 -3.440 1.00 42.78 128 GLN A CA 1
ATOM 1054 C C . GLN A 1 128 ? 21.852 -24.940 -4.783 1.00 42.78 128 GLN A C 1
ATOM 1056 O O . GLN A 1 128 ? 21.156 -23.974 -5.062 1.00 42.78 128 GLN A O 1
ATOM 1061 N N . GLN A 1 129 ? 22.760 -25.493 -5.591 1.00 43.28 129 GLN A N 1
ATOM 1062 C CA . GLN A 1 129 ? 23.078 -25.164 -6.985 1.00 43.28 129 GLN A CA 1
ATOM 1063 C C . GLN A 1 129 ? 24.109 -24.063 -7.221 1.00 43.28 129 GLN A C 1
ATOM 1065 O O . GLN A 1 129 ? 23.934 -23.142 -8.012 1.00 43.28 129 GLN A O 1
ATOM 1070 N N . GLN A 1 130 ? 25.292 -24.303 -6.664 1.00 37.56 130 GLN A N 1
ATOM 1071 C CA . GLN A 1 130 ? 26.537 -23.990 -7.354 1.00 37.56 130 GLN A CA 1
ATOM 1072 C C . GLN A 1 130 ? 26.759 -25.014 -8.480 1.00 37.56 130 GLN A C 1
ATOM 1074 O O . GLN A 1 130 ? 27.660 -25.844 -8.404 1.00 37.56 130 GLN A O 1
ATOM 1079 N N . ASP A 1 131 ? 25.893 -24.993 -9.498 1.00 38.41 131 ASP A N 1
ATOM 1080 C CA . ASP A 1 131 ? 26.087 -25.780 -10.713 1.00 38.41 131 ASP A CA 1
ATOM 1081 C C . ASP A 1 131 ? 26.577 -24.883 -11.848 1.00 38.41 131 ASP A C 1
ATOM 1083 O O . ASP A 1 131 ? 26.084 -23.780 -12.089 1.00 38.41 131 ASP A O 1
ATOM 1087 N N . LYS A 1 132 ? 27.631 -25.362 -12.505 1.00 38.12 132 LYS A N 1
ATOM 1088 C CA . LYS A 1 132 ? 28.398 -24.691 -13.553 1.00 38.12 132 LYS A CA 1
ATOM 1089 C C . LYS A 1 132 ? 27.524 -24.378 -14.775 1.00 38.12 132 LYS A C 1
ATOM 1091 O O . LYS A 1 132 ? 27.537 -25.124 -15.748 1.00 38.12 132 LYS A O 1
ATOM 1096 N N . LEU A 1 133 ? 26.860 -23.225 -14.782 1.00 37.81 133 LEU A N 1
ATOM 1097 C CA . LEU A 1 133 ? 26.370 -22.593 -16.008 1.00 37.81 133 LEU A CA 1
ATOM 1098 C C . LEU A 1 133 ? 26.726 -21.097 -16.011 1.00 37.81 133 LEU A C 1
ATOM 1100 O O . LEU A 1 133 ? 25.949 -20.231 -15.637 1.00 37.81 133 LEU A O 1
ATOM 1104 N N . THR A 1 134 ? 27.972 -20.825 -16.412 1.00 39.28 134 THR A N 1
ATOM 1105 C CA . THR A 1 134 ? 28.435 -19.603 -17.102 1.00 39.28 134 THR A CA 1
ATOM 1106 C C . THR A 1 134 ? 27.777 -18.264 -16.729 1.00 39.28 134 THR A C 1
ATOM 1108 O O . THR A 1 134 ? 26.801 -17.861 -17.346 1.00 39.28 134 THR A O 1
ATOM 1111 N N . ARG A 1 135 ? 28.434 -17.506 -15.835 1.00 42.06 135 ARG A N 1
ATOM 1112 C CA . ARG A 1 135 ? 28.722 -16.053 -15.956 1.00 42.06 135 ARG A CA 1
ATOM 1113 C C . ARG A 1 135 ? 27.582 -15.091 -16.376 1.00 42.06 135 ARG A C 1
ATOM 1115 O O . ARG A 1 135 ? 27.875 -14.035 -16.931 1.00 42.06 135 ARG A O 1
ATOM 1122 N N . ARG A 1 136 ? 26.310 -15.401 -16.119 1.00 48.56 136 ARG A N 1
ATOM 1123 C CA . ARG A 1 136 ? 25.179 -14.485 -16.359 1.00 48.56 136 ARG A CA 1
ATOM 1124 C C . ARG A 1 136 ? 24.848 -13.730 -15.068 1.00 48.56 136 ARG A C 1
ATOM 1126 O O . ARG A 1 136 ? 24.664 -14.364 -14.033 1.00 48.56 136 ARG A O 1
ATOM 1133 N N . LYS A 1 137 ? 24.802 -12.389 -15.115 1.00 52.62 137 LYS A N 1
ATOM 1134 C CA . LYS A 1 137 ? 24.335 -11.559 -13.986 1.00 52.62 137 LYS A CA 1
ATOM 1135 C C . LYS A 1 137 ? 22.836 -11.837 -13.777 1.00 52.62 137 LYS A C 1
ATOM 1137 O O . LYS A 1 137 ? 22.064 -11.795 -14.736 1.00 52.62 137 LYS A O 1
ATOM 1142 N N . LEU A 1 138 ? 22.448 -12.173 -12.549 1.00 58.97 138 LEU A N 1
ATOM 1143 C CA . LEU A 1 138 ? 21.076 -12.524 -12.167 1.00 58.97 138 LEU A CA 1
ATOM 1144 C C . LEU A 1 138 ? 20.387 -11.300 -11.556 1.00 58.97 138 LEU A C 1
ATOM 1146 O O . LEU A 1 138 ? 20.997 -10.606 -10.751 1.00 58.97 138 LEU A O 1
ATOM 1150 N N . TRP A 1 139 ? 19.122 -11.046 -11.906 1.00 65.12 139 TRP A N 1
ATOM 1151 C CA . TRP A 1 139 ? 18.317 -10.049 -11.189 1.00 65.12 139 TRP A CA 1
ATOM 1152 C C . TRP A 1 139 ? 17.608 -10.700 -10.010 1.00 65.12 139 TRP A C 1
ATOM 1154 O O . TRP A 1 139 ? 16.837 -11.648 -10.195 1.00 65.12 139 TRP A O 1
ATOM 1164 N N . GLU A 1 140 ? 17.809 -10.139 -8.822 1.00 64.12 140 GLU A N 1
ATOM 1165 C CA . GLU A 1 140 ? 16.999 -10.443 -7.649 1.00 64.12 140 GLU A CA 1
ATOM 1166 C C . GLU A 1 140 ? 15.717 -9.608 -7.674 1.00 64.12 140 GLU A C 1
ATOM 1168 O O . GLU A 1 140 ? 15.746 -8.385 -7.819 1.00 64.12 140 GLU A O 1
ATOM 1173 N N . VAL A 1 141 ? 14.568 -10.272 -7.540 1.00 66.62 141 VAL A N 1
ATOM 1174 C CA . VAL A 1 141 ? 13.262 -9.607 -7.580 1.00 66.62 141 VAL A CA 1
ATOM 1175 C C . VAL A 1 141 ? 12.559 -9.756 -6.241 1.00 66.62 141 VAL A C 1
ATOM 1177 O O . VAL A 1 141 ? 12.207 -10.864 -5.836 1.00 66.62 141 VAL A O 1
ATOM 1180 N N . VAL A 1 142 ? 12.272 -8.622 -5.600 1.00 65.56 142 VAL A N 1
ATOM 1181 C CA . VAL A 1 142 ? 11.420 -8.543 -4.409 1.00 65.56 142 VAL A CA 1
ATOM 1182 C C . VAL A 1 142 ? 10.125 -7.828 -4.770 1.00 65.56 142 VAL A C 1
ATOM 1184 O O . VAL A 1 142 ? 10.134 -6.738 -5.343 1.00 65.56 142 VAL A O 1
ATOM 1187 N N . LYS A 1 143 ? 8.988 -8.445 -4.436 1.00 68.38 143 LYS A N 1
ATOM 1188 C CA . LYS A 1 143 ? 7.659 -7.899 -4.715 1.00 68.38 143 LYS A CA 1
ATOM 1189 C C . LYS A 1 143 ? 6.901 -7.658 -3.422 1.00 68.38 143 LYS A C 1
ATOM 1191 O O . LYS A 1 143 ? 6.764 -8.557 -2.597 1.00 68.38 143 LYS A O 1
ATOM 1196 N N . TYR A 1 144 ? 6.318 -6.471 -3.320 1.00 70.81 144 TYR A N 1
ATOM 1197 C CA . TYR A 1 144 ? 5.399 -6.124 -2.252 1.00 70.81 144 TYR A CA 1
ATOM 1198 C C . TYR A 1 144 ? 4.030 -5.786 -2.818 1.00 70.81 144 TYR A C 1
ATOM 1200 O O . TYR A 1 144 ? 3.910 -5.081 -3.819 1.00 70.81 144 TYR A O 1
ATOM 1208 N N . ASP A 1 145 ? 2.997 -6.264 -2.134 1.00 69.75 145 ASP A N 1
ATOM 1209 C CA . ASP A 1 145 ? 1.620 -5.887 -2.404 1.00 69.75 145 ASP A CA 1
ATOM 1210 C C . ASP A 1 145 ? 1.108 -4.987 -1.275 1.00 69.75 145 ASP A C 1
ATOM 1212 O O . ASP A 1 145 ? 1.280 -5.276 -0.087 1.00 69.75 145 ASP A O 1
ATOM 1216 N N . GLY A 1 146 ? 0.475 -3.880 -1.655 1.00 67.44 146 GLY A N 1
ATOM 1217 C CA . GLY A 1 146 ? -0.045 -2.875 -0.737 1.00 67.44 146 GLY A CA 1
ATOM 1218 C C . GLY A 1 146 ? -1.321 -2.228 -1.263 1.00 67.44 146 GLY A C 1
ATOM 1219 O O . GLY A 1 146 ? -1.769 -2.497 -2.378 1.00 67.44 146 GLY A O 1
ATOM 1220 N N . SER A 1 147 ? -1.914 -1.372 -0.438 1.00 73.44 147 SER A N 1
ATOM 1221 C CA . SER A 1 147 ? -3.132 -0.635 -0.769 1.00 73.44 147 SER A CA 1
ATOM 1222 C C . SER A 1 147 ? -3.101 0.755 -0.147 1.00 73.44 147 SER A C 1
ATOM 1224 O O . SER A 1 147 ? -2.779 0.896 1.037 1.00 73.44 147 SER A O 1
ATOM 1226 N N . TRP A 1 148 ? -3.510 1.760 -0.919 1.00 80.94 148 TRP A N 1
ATOM 1227 C CA . TRP A 1 148 ? -3.843 3.082 -0.398 1.00 80.94 148 TRP A CA 1
ATOM 1228 C C . TRP A 1 148 ? -5.321 3.119 -0.040 1.00 80.94 148 TRP A C 1
ATOM 1230 O O . TRP A 1 148 ? -6.188 3.080 -0.911 1.00 80.94 148 TRP A O 1
ATOM 1240 N N . VAL A 1 149 ? -5.595 3.170 1.255 1.00 73.75 149 VAL A N 1
ATOM 1241 C CA . VAL A 1 149 ? -6.937 3.285 1.810 1.00 73.75 149 VAL A CA 1
ATOM 1242 C C . VAL A 1 149 ? -7.138 4.738 2.207 1.00 73.75 149 VAL A C 1
ATOM 1244 O O . VAL A 1 149 ? -6.311 5.311 2.927 1.00 73.75 149 VAL A O 1
ATOM 1247 N N . ARG A 1 150 ? -8.212 5.344 1.687 1.00 72.31 150 ARG A N 1
ATOM 1248 C CA . ARG A 1 150 ? -8.586 6.733 1.969 1.00 72.31 150 ARG A CA 1
ATOM 1249 C C . ARG A 1 150 ? -8.558 6.965 3.477 1.00 72.31 150 ARG A C 1
ATOM 1251 O O . ARG A 1 150 ? -9.103 6.151 4.211 1.00 72.31 150 ARG A O 1
ATOM 1258 N N . LYS A 1 151 ? -7.940 8.073 3.905 1.00 64.69 151 LYS A N 1
ATOM 1259 C CA . LYS A 1 151 ? -7.870 8.472 5.318 1.00 64.69 151 LYS A CA 1
ATOM 1260 C C . LYS A 1 151 ? -7.208 7.430 6.232 1.00 64.69 151 LYS A C 1
ATOM 1262 O O . LYS A 1 151 ? -7.539 7.341 7.400 1.00 64.69 151 LYS A O 1
ATOM 1267 N N . VAL A 1 152 ? -6.293 6.624 5.707 1.00 63.50 152 VAL A N 1
ATOM 1268 C CA . VAL A 1 152 ? -5.561 5.637 6.507 1.00 63.50 152 VAL A CA 1
ATOM 1269 C C . VAL A 1 152 ? -4.132 5.516 6.002 1.00 63.50 152 VAL A C 1
ATOM 1271 O O . VAL A 1 152 ? -3.194 5.955 6.651 1.00 63.50 152 VAL A O 1
ATOM 1274 N N . THR A 1 153 ? -3.963 4.942 4.810 1.00 72.44 153 THR A N 1
ATOM 1275 C CA . THR A 1 153 ? -2.655 4.787 4.161 1.00 72.44 153 THR A CA 1
ATOM 1276 C C . THR A 1 153 ? -2.522 5.655 2.917 1.00 72.44 153 THR A C 1
ATOM 1278 O O . THR A 1 153 ? -1.443 5.737 2.347 1.00 72.44 153 THR A O 1
ATOM 1281 N N . ALA A 1 154 ? -3.596 6.310 2.469 1.00 79.44 154 ALA A N 1
ATOM 1282 C CA . ALA A 1 154 ? -3.583 7.254 1.355 1.00 79.44 154 ALA A CA 1
ATOM 1283 C C . ALA A 1 154 ? -3.037 8.6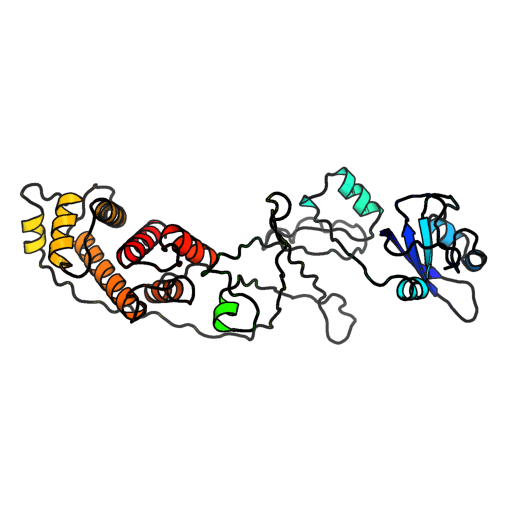25 1.792 1.00 79.44 154 ALA A C 1
ATOM 1285 O O . ALA A 1 154 ? -3.784 9.596 1.887 1.00 79.44 154 ALA A O 1
ATOM 1286 N N . GLY A 1 155 ? -1.732 8.680 2.062 1.00 80.62 155 GLY A N 1
ATOM 1287 C CA . GLY A 1 155 ? -1.033 9.875 2.538 1.00 80.62 155 GLY A CA 1
ATOM 1288 C C . GLY A 1 155 ? -0.805 10.963 1.486 1.00 80.62 155 GLY A C 1
ATOM 1289 O O . GLY A 1 155 ? -0.432 12.080 1.827 1.00 80.62 155 GLY A O 1
ATOM 1290 N N . GLY A 1 156 ? -1.024 10.649 0.207 1.00 85.44 156 GLY A N 1
ATOM 1291 C CA . GLY A 1 156 ? -0.829 11.585 -0.899 1.00 85.44 156 GLY A CA 1
ATOM 1292 C C . GLY A 1 156 ? 0.642 11.782 -1.273 1.00 85.44 156 GLY A C 1
ATOM 1293 O O . GLY A 1 156 ? 1.481 10.929 -0.984 1.00 85.44 156 GLY A O 1
ATOM 1294 N N . ALA A 1 157 ? 0.923 12.884 -1.969 1.00 87.69 157 ALA A N 1
ATOM 1295 C CA . ALA A 1 157 ? 2.252 13.314 -2.410 1.00 87.69 157 ALA A CA 1
ATOM 1296 C C . ALA A 1 157 ? 3.046 13.975 -1.258 1.00 87.69 157 ALA A C 1
ATOM 1298 O O . ALA A 1 157 ? 2.432 14.386 -0.272 1.00 87.69 157 ALA A O 1
ATOM 1299 N N . PRO A 1 158 ? 4.381 14.141 -1.366 1.00 84.69 158 PRO A N 1
ATOM 1300 C CA . PRO A 1 158 ? 5.228 14.707 -0.303 1.00 84.69 158 PRO A CA 1
ATOM 1301 C C . PRO A 1 158 ? 5.031 16.217 -0.040 1.00 84.69 158 PRO A C 1
ATOM 1303 O O . PRO A 1 158 ? 5.915 16.872 0.503 1.00 84.69 158 PRO A O 1
ATOM 1306 N N . ASN A 1 159 ? 3.868 16.771 -0.388 1.00 84.19 159 ASN A N 1
ATOM 1307 C CA . ASN A 1 159 ? 3.493 18.160 -0.128 1.00 84.19 159 ASN A CA 1
ATOM 1308 C C . ASN A 1 159 ? 3.190 18.387 1.363 1.00 84.19 159 ASN A C 1
ATOM 1310 O O . ASN A 1 159 ? 3.506 19.442 1.903 1.00 84.19 159 ASN A O 1
ATOM 1314 N N . ASP A 1 160 ? 2.604 17.385 2.026 1.00 78.31 160 ASP A N 1
ATOM 1315 C CA . ASP A 1 160 ? 2.429 17.340 3.478 1.00 78.31 160 ASP A CA 1
ATOM 1316 C C . ASP A 1 160 ? 3.132 16.092 4.014 1.00 78.31 160 ASP A C 1
ATOM 1318 O O . ASP A 1 160 ? 2.625 14.975 3.902 1.00 78.31 160 ASP A O 1
ATOM 1322 N N . LEU A 1 161 ? 4.313 16.279 4.610 1.00 77.94 161 LEU A N 1
ATOM 1323 C CA . LEU A 1 161 ? 5.127 15.180 5.132 1.00 77.94 161 LEU A CA 1
ATOM 1324 C C . LEU A 1 161 ? 4.410 14.366 6.221 1.00 77.94 161 LEU A C 1
ATOM 1326 O O . LEU A 1 161 ? 4.701 13.177 6.375 1.00 77.94 161 LEU A O 1
ATOM 1330 N N . ARG A 1 162 ? 3.461 14.964 6.957 1.00 73.00 162 ARG A N 1
ATOM 1331 C CA . ARG A 1 162 ? 2.703 14.251 7.993 1.00 73.00 162 ARG A CA 1
ATOM 1332 C C . ARG A 1 162 ? 1.769 13.235 7.360 1.00 73.00 162 ARG A C 1
ATOM 1334 O O . ARG A 1 162 ? 1.842 12.056 7.705 1.00 73.00 162 ARG A O 1
ATOM 1341 N N . LEU A 1 163 ? 0.949 13.659 6.403 1.00 71.94 163 LEU A N 1
ATOM 1342 C CA . LEU A 1 163 ? 0.068 12.750 5.672 1.00 71.94 163 LEU A CA 1
ATOM 1343 C C . LEU A 1 163 ? 0.884 11.771 4.826 1.00 71.94 163 LEU A C 1
ATOM 1345 O O . LEU A 1 163 ? 0.653 10.565 4.905 1.00 71.94 163 LEU A O 1
ATOM 1349 N N . PHE A 1 164 ? 1.913 12.255 4.128 1.00 82.25 164 PHE A N 1
ATOM 1350 C CA . PHE A 1 164 ? 2.796 11.451 3.285 1.00 82.25 164 PHE A CA 1
ATOM 1351 C C . PHE A 1 164 ? 3.433 10.275 4.038 1.00 82.25 164 PHE A C 1
ATOM 1353 O O . PHE A 1 164 ? 3.535 9.175 3.492 1.00 82.25 164 PHE A O 1
ATOM 1360 N N . SER A 1 165 ? 3.802 10.469 5.309 1.00 76.56 165 SER A N 1
ATOM 1361 C CA . SER A 1 165 ? 4.380 9.418 6.161 1.00 76.56 165 SER A CA 1
ATOM 1362 C C . SER A 1 165 ? 3.431 8.245 6.467 1.00 76.56 165 SER A C 1
ATOM 1364 O O . SER A 1 165 ? 3.885 7.181 6.904 1.00 76.56 165 SER A O 1
ATOM 1366 N N . SER A 1 166 ? 2.133 8.411 6.195 1.00 74.25 166 SER A N 1
ATOM 1367 C CA . SER A 1 166 ? 1.106 7.372 6.343 1.00 74.25 166 SER A CA 1
ATOM 1368 C C . SER A 1 166 ? 1.064 6.405 5.155 1.00 74.25 166 SER A C 1
ATOM 1370 O O . SER A 1 166 ? 0.491 5.318 5.269 1.00 74.25 166 SER A O 1
ATOM 1372 N N . ASN A 1 167 ? 1.694 6.755 4.024 1.00 82.00 167 ASN A N 1
ATOM 1373 C CA . ASN A 1 167 ? 1.845 5.840 2.893 1.00 82.00 167 ASN A CA 1
ATOM 1374 C C . ASN A 1 167 ? 2.591 4.554 3.310 1.00 82.00 167 ASN A C 1
ATOM 1376 O O . ASN A 1 167 ? 3.433 4.588 4.214 1.00 82.00 167 ASN A O 1
ATOM 1380 N N . PRO A 1 168 ? 2.323 3.403 2.663 1.00 78.50 168 PRO A N 1
ATOM 1381 C CA . PRO A 1 168 ? 3.113 2.194 2.878 1.00 78.50 168 PRO A CA 1
ATOM 1382 C C . PRO A 1 168 ? 4.604 2.452 2.614 1.00 78.50 168 PRO A C 1
ATOM 1384 O O . PRO A 1 168 ? 4.960 3.052 1.603 1.00 78.50 168 PRO A O 1
ATOM 1387 N N . GLN A 1 169 ? 5.469 1.990 3.519 1.00 82.50 169 GLN A N 1
ATOM 1388 C CA . GLN A 1 169 ? 6.925 2.120 3.402 1.00 82.50 169 GLN A CA 1
ATOM 1389 C C . GLN A 1 169 ? 7.540 0.727 3.364 1.00 82.50 169 GLN A C 1
ATOM 1391 O O . GLN A 1 169 ? 7.112 -0.158 4.110 1.00 82.50 169 GLN A O 1
ATOM 1396 N N . TYR A 1 170 ? 8.551 0.565 2.518 1.00 79.62 170 TYR A N 1
ATOM 1397 C CA . TYR A 1 170 ? 9.268 -0.685 2.310 1.00 79.62 170 TYR A CA 1
ATOM 1398 C C . TYR A 1 170 ? 10.756 -0.427 2.505 1.00 79.62 170 TYR A C 1
ATOM 1400 O O . TYR A 1 170 ? 11.267 0.606 2.074 1.00 79.62 170 TYR A O 1
ATOM 1408 N N . LEU A 1 171 ? 11.427 -1.351 3.188 1.00 80.44 171 LEU A N 1
ATOM 1409 C CA . LEU A 1 171 ? 12.854 -1.261 3.455 1.00 80.44 171 LEU A CA 1
ATOM 1410 C C . LEU A 1 171 ? 13.611 -2.070 2.403 1.00 80.44 171 LEU A C 1
ATOM 1412 O O . LEU A 1 171 ? 13.286 -3.232 2.166 1.00 80.44 171 LEU A O 1
ATOM 1416 N N . LEU A 1 172 ? 14.608 -1.443 1.787 1.00 79.69 172 LEU A N 1
ATOM 1417 C CA . LEU A 1 172 ? 15.497 -2.069 0.819 1.00 79.69 172 LEU A CA 1
ATOM 1418 C C . LEU A 1 172 ? 16.891 -2.187 1.438 1.00 79.69 172 LEU A C 1
ATOM 1420 O O . LEU A 1 172 ? 17.442 -1.193 1.908 1.00 79.69 172 LEU A O 1
ATOM 1424 N N . HIS A 1 173 ? 17.455 -3.393 1.433 1.00 78.62 173 HIS A N 1
ATOM 1425 C CA . HIS A 1 173 ? 18.801 -3.657 1.934 1.00 78.62 173 HIS A CA 1
ATOM 1426 C C . HIS A 1 173 ? 19.741 -3.927 0.761 1.00 78.62 173 HIS A C 1
ATOM 1428 O O . HIS A 1 173 ? 19.678 -4.996 0.162 1.00 78.62 173 HIS A O 1
ATOM 1434 N N . LEU A 1 174 ? 20.617 -2.970 0.457 1.00 79.88 174 LEU A N 1
ATOM 1435 C CA . LEU A 1 174 ? 21.666 -3.118 -0.552 1.00 79.88 174 LEU A CA 1
ATOM 1436 C C . LEU A 1 174 ? 22.966 -3.490 0.168 1.00 79.88 174 LEU A C 1
ATOM 1438 O O . LEU A 1 174 ? 23.440 -2.716 0.998 1.00 79.88 174 LEU A O 1
ATOM 1442 N N . LYS A 1 175 ? 23.485 -4.698 -0.075 1.00 72.38 175 LYS A N 1
ATOM 1443 C CA . LYS A 1 175 ? 24.665 -5.235 0.633 1.00 72.38 175 LYS A CA 1
ATOM 1444 C C . LYS A 1 175 ? 25.892 -5.399 -0.260 1.00 72.38 175 LYS A C 1
ATOM 1446 O O . LYS A 1 175 ? 27.002 -5.223 0.225 1.00 72.38 175 LYS A O 1
ATOM 1451 N N . GLU A 1 176 ? 25.687 -5.752 -1.524 1.00 74.00 176 GLU A N 1
ATOM 1452 C CA . GLU A 1 176 ? 26.744 -6.130 -2.466 1.00 74.00 176 GLU A CA 1
ATOM 1453 C C . GLU A 1 176 ? 26.744 -5.158 -3.655 1.00 74.00 176 GLU A C 1
ATOM 1455 O O . GLU A 1 176 ? 25.682 -4.725 -4.105 1.00 74.00 176 GLU A O 1
ATOM 1460 N N . ALA A 1 177 ? 27.934 -4.775 -4.122 1.00 76.75 177 ALA A N 1
ATOM 1461 C CA . ALA A 1 177 ? 28.105 -3.907 -5.285 1.00 76.75 177 ALA A CA 1
ATOM 1462 C C . ALA A 1 177 ? 28.132 -4.732 -6.582 1.00 76.75 177 ALA A C 1
ATOM 1464 O O . ALA A 1 177 ? 28.616 -5.861 -6.590 1.00 76.75 177 ALA A O 1
ATOM 1465 N N . ASP A 1 178 ? 27.662 -4.156 -7.690 1.00 71.19 178 ASP A N 1
ATOM 1466 C CA . ASP A 1 178 ? 27.496 -4.887 -8.957 1.00 71.19 178 ASP A CA 1
ATOM 1467 C C . ASP A 1 178 ? 28.822 -5.216 -9.657 1.00 71.19 178 ASP A C 1
ATOM 1469 O O . ASP A 1 178 ? 28.886 -6.172 -10.437 1.00 71.19 178 ASP A O 1
ATOM 1473 N N . ASP A 1 179 ? 29.845 -4.387 -9.426 1.00 69.44 179 ASP A N 1
ATOM 1474 C CA . ASP A 1 179 ? 31.187 -4.497 -9.994 1.00 69.44 179 ASP A CA 1
ATOM 1475 C C . ASP A 1 179 ? 32.229 -4.109 -8.931 1.00 69.44 179 ASP A C 1
ATOM 1477 O O . ASP A 1 179 ? 32.502 -2.931 -8.699 1.00 69.44 179 ASP A O 1
ATOM 1481 N N . GLU A 1 180 ? 32.865 -5.109 -8.315 1.00 60.59 180 GLU A N 1
ATOM 1482 C CA . GLU A 1 180 ? 33.920 -4.923 -7.298 1.00 60.59 180 GLU A CA 1
ATOM 1483 C C . GLU A 1 180 ? 35.157 -4.164 -7.820 1.00 60.59 180 GLU A C 1
ATOM 1485 O O . GLU A 1 180 ? 35.985 -3.700 -7.041 1.00 60.59 180 GLU A O 1
ATOM 1490 N N . ALA A 1 181 ? 35.291 -4.033 -9.145 1.00 59.12 181 ALA A N 1
ATOM 1491 C CA . ALA A 1 181 ? 36.398 -3.347 -9.808 1.00 59.12 181 ALA A CA 1
ATOM 1492 C C . ALA A 1 181 ? 36.176 -1.833 -10.013 1.00 59.12 181 ALA A C 1
ATOM 1494 O O . ALA A 1 181 ? 37.104 -1.153 -10.449 1.00 59.12 181 ALA A O 1
ATOM 1495 N N . MET A 1 182 ? 34.977 -1.295 -9.742 1.00 57.62 182 MET A N 1
ATOM 1496 C CA . MET A 1 182 ? 34.717 0.150 -9.814 1.00 57.62 182 MET A CA 1
ATOM 1497 C C . MET A 1 182 ? 34.944 0.824 -8.453 1.00 57.62 182 MET A C 1
ATOM 1499 O O . MET A 1 182 ? 34.347 0.432 -7.448 1.00 57.62 182 MET A O 1
ATOM 1503 N N . GLU A 1 183 ? 35.769 1.878 -8.419 1.00 51.56 183 GLU A N 1
ATOM 1504 C CA . GLU A 1 183 ? 35.940 2.723 -7.230 1.00 51.56 183 GLU A CA 1
ATOM 1505 C C . GLU A 1 183 ? 34.586 3.293 -6.781 1.00 51.56 183 GLU A C 1
ATOM 1507 O O . GLU A 1 183 ? 33.892 3.966 -7.540 1.00 51.56 183 GLU A O 1
ATOM 1512 N N . GLY A 1 184 ? 34.203 3.007 -5.534 1.00 61.59 184 GLY A N 1
ATOM 1513 C CA . GLY A 1 184 ? 32.954 3.483 -4.936 1.00 61.59 184 GLY A CA 1
ATOM 1514 C C . GLY A 1 184 ? 31.807 2.471 -4.892 1.00 61.59 184 GLY A C 1
ATOM 1515 O O . GLY A 1 184 ? 30.783 2.809 -4.310 1.00 61.59 184 GLY A O 1
ATOM 1516 N N . GLY A 1 185 ? 31.976 1.258 -5.444 1.00 68.12 185 GLY A N 1
ATOM 1517 C CA . GLY A 1 185 ? 31.098 0.096 -5.222 1.00 68.12 185 GLY A CA 1
ATOM 1518 C C . GLY A 1 185 ? 29.598 0.414 -5.230 1.00 68.12 185 GLY A C 1
ATOM 1519 O O . GLY A 1 185 ? 28.973 0.509 -4.175 1.00 68.12 185 GLY A O 1
ATOM 1520 N N . THR A 1 186 ? 29.007 0.581 -6.413 1.00 74.19 186 THR A N 1
ATOM 1521 C CA . THR A 1 186 ? 27.577 0.912 -6.545 1.00 74.19 186 THR A CA 1
ATOM 1522 C C . THR A 1 186 ? 26.714 -0.339 -6.718 1.00 74.19 186 THR A C 1
ATOM 1524 O O . THR A 1 186 ? 27.171 -1.350 -7.248 1.00 74.19 186 THR A O 1
ATOM 1527 N N . CYS A 1 187 ? 25.464 -0.277 -6.255 1.00 80.62 187 CYS A N 1
ATOM 1528 C CA . CYS A 1 187 ? 24.457 -1.319 -6.454 1.00 80.62 187 CYS A CA 1
ATOM 1529 C C . CYS A 1 187 ? 23.311 -0.751 -7.299 1.00 80.62 187 CYS A C 1
ATOM 1531 O O . CYS A 1 187 ? 22.753 0.300 -6.966 1.00 80.62 187 CYS A O 1
ATOM 1533 N N . THR A 1 188 ? 22.962 -1.432 -8.388 1.00 80.00 188 THR A N 1
ATOM 1534 C CA . THR A 1 188 ? 21.884 -1.026 -9.289 1.00 80.00 188 THR A CA 1
ATOM 1535 C C . THR A 1 188 ? 20.585 -1.688 -8.870 1.00 80.00 188 THR A C 1
ATOM 1537 O O . THR A 1 188 ? 20.479 -2.910 -8.800 1.00 80.00 188 THR A O 1
ATOM 1540 N N . VAL A 1 189 ? 19.542 -0.883 -8.666 1.00 79.75 189 VAL A N 1
ATOM 1541 C CA . VAL A 1 189 ? 18.199 -1.396 -8.398 1.00 79.75 189 VAL A CA 1
ATOM 1542 C C . VAL A 1 189 ? 17.181 -0.772 -9.343 1.00 79.75 189 VAL A C 1
ATOM 1544 O O . VAL A 1 189 ? 17.256 0.411 -9.676 1.00 79.75 189 VAL A O 1
ATOM 1547 N N . VAL A 1 190 ? 16.188 -1.564 -9.742 1.00 79.50 190 VAL A N 1
ATOM 1548 C CA . VAL A 1 190 ? 15.041 -1.098 -10.526 1.00 79.50 190 VAL A CA 1
ATOM 1549 C C . VAL A 1 190 ? 13.791 -1.210 -9.662 1.00 79.50 190 VAL A C 1
ATOM 1551 O O . VAL A 1 190 ? 13.388 -2.305 -9.278 1.00 79.50 190 VAL A O 1
ATOM 1554 N N . ILE A 1 191 ? 13.157 -0.074 -9.364 1.00 82.19 191 ILE A N 1
ATOM 1555 C CA . ILE A 1 191 ? 11.909 -0.023 -8.593 1.00 82.19 191 ILE A CA 1
ATOM 1556 C C . ILE A 1 191 ? 10.753 0.227 -9.554 1.00 82.19 191 ILE A C 1
ATOM 1558 O O . ILE A 1 191 ? 10.726 1.231 -10.263 1.00 82.19 191 ILE A O 1
ATOM 1562 N N . SER A 1 192 ? 9.768 -0.671 -9.546 1.00 81.12 192 SER A N 1
ATOM 1563 C CA . SER A 1 192 ? 8.545 -0.532 -10.335 1.00 81.12 192 SER A CA 1
ATOM 1564 C C . SER A 1 192 ? 7.320 -0.495 -9.427 1.00 81.12 192 SER A C 1
ATOM 1566 O O . SER A 1 192 ? 7.091 -1.410 -8.634 1.00 81.12 192 SER A O 1
ATOM 1568 N N . LEU A 1 193 ? 6.515 0.561 -9.558 1.00 83.25 193 LEU A N 1
ATOM 1569 C CA . LEU A 1 193 ? 5.240 0.720 -8.865 1.00 83.25 193 LEU A CA 1
ATOM 1570 C C . LEU A 1 193 ? 4.092 0.558 -9.863 1.00 83.25 193 LEU A C 1
ATOM 1572 O O . LEU A 1 193 ? 4.006 1.294 -10.843 1.00 83.25 193 LEU A O 1
ATOM 1576 N N . THR A 1 194 ? 3.185 -0.387 -9.608 1.00 79.94 194 THR A N 1
ATOM 1577 C CA . THR A 1 194 ? 2.060 -0.684 -10.508 1.00 79.94 194 THR A CA 1
ATOM 1578 C C . THR A 1 194 ? 0.718 -0.612 -9.784 1.00 79.94 194 THR A C 1
ATOM 1580 O O . THR A 1 194 ? 0.598 -0.978 -8.615 1.00 79.94 194 THR A O 1
ATOM 1583 N N . GLN A 1 195 ? -0.316 -0.140 -10.489 1.00 79.12 195 GLN A N 1
ATOM 1584 C CA . GLN A 1 195 ? -1.691 -0.079 -9.983 1.00 79.12 195 GLN A CA 1
ATOM 1585 C C . GLN A 1 195 ? -2.525 -1.246 -10.519 1.00 79.12 195 GLN A C 1
ATOM 1587 O O . GLN A 1 195 ? -2.545 -1.511 -11.721 1.00 79.12 195 GLN A O 1
ATOM 1592 N N . LYS A 1 196 ? -3.229 -1.949 -9.626 1.00 75.12 196 LYS A N 1
ATOM 1593 C CA . LYS A 1 196 ? -3.995 -3.159 -9.960 1.00 75.12 196 LYS A CA 1
ATOM 1594 C C . LYS A 1 196 ? -5.477 -2.860 -10.197 1.00 75.12 196 LYS A C 1
ATOM 1596 O O . LYS A 1 196 ? -6.030 -1.923 -9.629 1.00 75.12 196 LYS A O 1
ATOM 1601 N N . HIS A 1 197 ? -6.110 -3.687 -11.031 1.00 72.69 197 HIS A N 1
ATOM 1602 C CA . HIS A 1 197 ? -7.567 -3.775 -11.247 1.00 72.69 197 HIS A CA 1
ATOM 1603 C C . HIS A 1 197 ? -8.289 -2.511 -11.752 1.00 72.69 197 HIS A C 1
ATOM 1605 O O . HIS A 1 197 ? -9.508 -2.522 -11.875 1.00 72.69 197 HIS A O 1
ATOM 1611 N N . ARG A 1 198 ? -7.583 -1.427 -12.102 1.00 80.94 198 ARG A N 1
ATOM 1612 C CA . ARG A 1 198 ? -8.246 -0.184 -12.537 1.00 80.94 198 ARG A CA 1
ATOM 1613 C C . ARG A 1 198 ? -8.944 -0.312 -13.887 1.00 80.94 198 ARG A C 1
ATOM 1615 O O . ARG A 1 198 ? -10.105 0.057 -13.989 1.00 80.94 198 ARG A O 1
ATOM 1622 N N . ARG A 1 199 ? -8.273 -0.907 -14.884 1.00 73.62 199 ARG A N 1
ATOM 1623 C CA . ARG A 1 199 ? -8.848 -1.122 -16.227 1.00 73.62 199 ARG A CA 1
ATOM 1624 C C . ARG A 1 199 ? -10.052 -2.063 -16.196 1.00 73.62 199 ARG A C 1
ATOM 1626 O O . ARG A 1 199 ? -11.079 -1.732 -16.762 1.00 73.62 199 ARG A O 1
ATOM 1633 N N . VAL A 1 200 ? -9.938 -3.189 -15.486 1.00 71.50 200 VAL A N 1
ATOM 1634 C CA . VAL A 1 200 ? -11.032 -4.172 -15.340 1.00 71.50 200 VAL A CA 1
ATOM 1635 C C . VAL A 1 200 ? -12.266 -3.541 -14.690 1.00 71.50 200 VAL A C 1
ATOM 1637 O O . VAL A 1 200 ? -13.386 -3.850 -15.074 1.00 71.50 200 VAL A O 1
ATOM 1640 N N . ASN A 1 201 ? -12.063 -2.607 -13.759 1.00 67.19 201 ASN A N 1
ATOM 1641 C CA . ASN A 1 201 ? -13.146 -1.915 -13.065 1.00 67.19 201 ASN A CA 1
ATOM 1642 C C . ASN A 1 201 ? -13.577 -0.600 -13.745 1.00 67.19 201 ASN A C 1
ATOM 1644 O O . ASN A 1 201 ? -14.305 0.172 -13.128 1.00 67.19 201 ASN A O 1
ATOM 1648 N N . ASN A 1 202 ? -13.114 -0.304 -14.969 1.00 82.50 202 ASN A N 1
ATOM 1649 C CA . ASN A 1 202 ? -13.377 0.958 -15.680 1.00 82.50 202 ASN A CA 1
ATOM 1650 C C . ASN A 1 202 ? -13.049 2.228 -14.864 1.00 82.50 202 ASN A C 1
ATOM 1652 O O . ASN A 1 202 ? -13.705 3.260 -14.993 1.00 82.50 202 ASN A O 1
ATOM 1656 N N . LEU A 1 203 ? -12.025 2.165 -14.010 1.00 75.69 203 LEU A N 1
ATOM 1657 C CA . LEU A 1 203 ? -11.566 3.297 -13.208 1.00 75.69 203 LEU A CA 1
ATOM 1658 C C . LEU A 1 203 ? -10.404 4.025 -13.903 1.00 75.69 203 LEU A C 1
ATOM 1660 O O . LEU A 1 203 ? -9.494 3.362 -14.415 1.00 75.69 203 LEU A O 1
ATOM 1664 N N . PRO A 1 204 ? -10.351 5.372 -13.848 1.00 81.62 204 PRO A N 1
ATOM 1665 C CA . PRO A 1 204 ? -9.223 6.132 -14.380 1.00 81.62 204 PRO A CA 1
ATOM 1666 C C . PRO A 1 204 ? -7.934 5.779 -13.634 1.00 81.62 204 PRO A C 1
ATOM 1668 O O . PRO A 1 204 ? -7.967 5.454 -12.440 1.00 81.62 204 PRO A O 1
ATOM 1671 N N . LEU A 1 205 ? -6.799 5.838 -14.335 1.00 82.81 205 LEU A N 1
ATOM 1672 C CA . LEU A 1 205 ? -5.479 5.642 -13.737 1.00 82.81 205 LEU A CA 1
ATOM 1673 C C . LEU A 1 205 ? -5.165 6.796 -12.783 1.00 82.81 205 LEU A C 1
ATOM 1675 O O . LEU A 1 205 ? -5.409 7.957 -13.101 1.00 82.81 205 LEU A O 1
ATOM 1679 N N . LEU A 1 206 ? -4.625 6.469 -11.611 1.00 84.56 206 LEU A N 1
ATOM 1680 C CA . LEU A 1 206 ? -4.135 7.474 -10.674 1.00 84.56 206 LEU A CA 1
ATOM 1681 C C . LEU A 1 206 ? -2.689 7.835 -11.010 1.00 84.56 206 LEU A C 1
ATOM 1683 O O . LEU A 1 206 ? -1.920 6.976 -11.454 1.00 84.56 206 LEU A O 1
ATOM 1687 N N . GLN A 1 207 ? -2.322 9.087 -10.740 1.00 86.75 207 GLN A N 1
ATOM 1688 C CA . GLN A 1 207 ? -0.929 9.507 -10.720 1.00 86.75 207 GLN A CA 1
ATOM 1689 C C . GLN A 1 207 ? -0.255 8.875 -9.500 1.00 86.75 207 GLN A C 1
ATOM 1691 O O . GLN A 1 207 ? -0.654 9.117 -8.361 1.00 86.75 207 GLN A O 1
ATOM 1696 N N . VAL A 1 208 ? 0.739 8.027 -9.748 1.00 87.62 208 VAL A N 1
ATOM 1697 C CA . VAL A 1 208 ? 1.478 7.301 -8.712 1.00 87.62 208 VAL A CA 1
ATOM 1698 C C . VAL A 1 208 ? 2.968 7.550 -8.881 1.00 87.62 208 VAL A C 1
ATOM 1700 O O . VAL A 1 208 ? 3.461 7.664 -10.000 1.00 87.62 208 VAL A O 1
ATOM 1703 N N . ALA A 1 209 ? 3.676 7.633 -7.762 1.00 87.62 209 ALA A N 1
ATOM 1704 C CA . ALA A 1 209 ? 5.120 7.798 -7.719 1.00 87.62 209 ALA A CA 1
ATOM 1705 C C . ALA A 1 209 ? 5.677 7.117 -6.466 1.00 87.62 209 ALA A C 1
ATOM 1707 O O . ALA A 1 209 ? 4.947 6.857 -5.507 1.00 87.62 209 ALA A O 1
ATOM 1708 N N . VAL A 1 210 ? 6.976 6.839 -6.484 1.00 90.06 210 VAL A N 1
ATOM 1709 C CA . VAL A 1 210 ? 7.731 6.342 -5.334 1.00 90.06 210 VAL A CA 1
ATOM 1710 C C . VAL A 1 210 ? 8.808 7.359 -4.977 1.00 90.06 210 VAL A C 1
ATOM 1712 O O . VAL A 1 210 ? 9.385 7.995 -5.857 1.00 90.06 210 VAL A O 1
ATOM 1715 N N . SER A 1 211 ? 9.076 7.511 -3.685 1.00 89.62 211 SER A N 1
ATOM 1716 C CA . SER A 1 211 ? 10.180 8.322 -3.176 1.00 89.62 211 SER A CA 1
ATOM 1717 C C . SER A 1 211 ? 11.098 7.427 -2.356 1.00 89.62 211 SER A C 1
ATOM 1719 O O . SER A 1 211 ? 10.626 6.659 -1.516 1.00 89.62 211 SER A O 1
ATOM 1721 N N . VAL A 1 212 ? 12.399 7.507 -2.625 1.00 90.00 212 VAL A N 1
ATOM 1722 C CA . VAL A 1 212 ? 13.424 6.685 -1.975 1.00 90.00 212 VAL A CA 1
ATOM 1723 C C . VAL A 1 212 ? 14.219 7.570 -1.027 1.00 90.00 212 VAL A C 1
ATOM 1725 O O . VAL A 1 212 ? 14.674 8.643 -1.417 1.00 90.00 212 VAL A O 1
ATOM 1728 N N . TYR A 1 213 ? 14.372 7.119 0.215 1.00 88.25 213 TYR A N 1
ATOM 1729 C CA . TYR A 1 213 ? 15.085 7.841 1.265 1.00 88.25 213 TYR A CA 1
ATOM 1730 C C . TYR A 1 213 ? 16.149 6.937 1.879 1.00 88.25 213 TYR A C 1
ATOM 1732 O O . TYR A 1 213 ? 15.895 5.756 2.124 1.00 88.25 213 TYR A O 1
ATOM 1740 N N . GLN A 1 214 ? 17.319 7.503 2.165 1.00 87.62 214 GLN A N 1
ATOM 1741 C CA . GLN A 1 214 ? 18.355 6.821 2.931 1.00 87.62 214 GLN A CA 1
ATOM 1742 C C . GLN A 1 214 ? 17.984 6.843 4.419 1.00 87.62 214 GLN A C 1
ATOM 1744 O O . GLN A 1 214 ? 17.670 7.897 4.976 1.00 87.62 214 GLN A O 1
ATOM 1749 N N . MET A 1 215 ? 18.006 5.678 5.065 1.00 82.06 215 MET A N 1
ATOM 1750 C CA . MET A 1 215 ? 17.847 5.573 6.517 1.00 82.06 215 MET A CA 1
ATOM 1751 C C . MET A 1 215 ? 19.188 5.836 7.204 1.00 82.06 215 MET A C 1
ATOM 1753 O O . MET A 1 215 ? 20.198 5.255 6.817 1.00 82.06 215 MET A O 1
ATOM 1757 N N . GLY A 1 216 ? 19.183 6.696 8.225 1.00 73.50 216 GLY A N 1
ATOM 1758 C CA . GLY A 1 216 ? 20.291 6.810 9.176 1.00 73.50 216 GLY A CA 1
ATOM 1759 C C . GLY A 1 216 ? 20.182 5.753 10.278 1.00 73.50 216 GLY A C 1
ATOM 1760 O O . GLY A 1 216 ? 19.080 5.277 10.569 1.00 73.50 216 GLY A O 1
ATOM 1761 N N . ASP A 1 217 ? 21.305 5.406 10.904 1.00 59.22 217 ASP A N 1
ATOM 1762 C CA . ASP A 1 217 ? 21.347 4.455 12.018 1.00 59.22 217 ASP A CA 1
ATOM 1763 C C . ASP A 1 217 ? 20.515 4.983 13.197 1.00 59.22 217 ASP A C 1
ATOM 1765 O O . ASP A 1 217 ? 20.849 5.998 13.810 1.00 59.22 217 ASP A O 1
ATOM 1769 N N . LYS A 1 218 ? 19.393 4.325 13.516 1.00 53.72 218 LYS A N 1
ATOM 1770 C CA . LYS A 1 218 ? 18.551 4.702 14.661 1.00 53.72 218 LYS A CA 1
ATOM 1771 C C . LYS A 1 218 ? 18.792 3.785 15.856 1.00 53.72 218 LYS A C 1
ATOM 1773 O O . LYS A 1 218 ? 18.317 2.653 15.882 1.00 53.72 218 LYS A O 1
ATOM 1778 N N . VAL A 1 219 ? 19.442 4.345 16.876 1.00 44.44 219 VAL A N 1
ATOM 1779 C CA . VAL A 1 219 ? 19.281 3.969 18.286 1.00 44.44 219 VAL A CA 1
ATOM 1780 C C . VAL A 1 219 ? 18.033 4.683 18.805 1.00 44.44 219 VAL A C 1
ATOM 1782 O O . VAL A 1 219 ? 17.984 5.907 18.757 1.00 44.44 219 VAL A O 1
ATOM 1785 N N . ASP A 1 220 ? 17.029 3.939 19.274 1.00 36.34 220 ASP A N 1
ATOM 1786 C CA . ASP A 1 220 ? 16.373 4.277 20.544 1.00 36.34 220 ASP A CA 1
ATOM 1787 C C . ASP A 1 220 ? 15.418 3.172 21.014 1.00 36.34 220 ASP A C 1
ATOM 1789 O O . ASP A 1 220 ? 14.361 2.909 20.436 1.00 36.34 220 ASP A O 1
ATOM 1793 N N . SER A 1 221 ? 15.808 2.554 22.124 1.00 37.59 221 SER A N 1
ATOM 1794 C CA . SER A 1 221 ? 14.978 1.737 22.996 1.00 37.59 221 SER A CA 1
ATOM 1795 C C . SER A 1 221 ? 14.213 2.655 23.950 1.00 37.59 221 SER A C 1
ATOM 1797 O O . SER A 1 221 ? 14.818 3.268 24.831 1.00 37.59 221 SER A O 1
ATOM 1799 N N . ARG A 1 222 ? 12.885 2.734 23.833 1.00 33.44 222 ARG A N 1
ATOM 1800 C CA . ARG A 1 222 ? 12.047 3.306 24.897 1.00 33.44 222 ARG A CA 1
ATOM 1801 C C . ARG A 1 222 ? 11.161 2.232 25.500 1.00 33.44 222 ARG A C 1
ATOM 1803 O O . ARG A 1 222 ? 10.270 1.700 24.846 1.00 33.44 222 ARG A O 1
ATOM 1810 N N . SER A 1 223 ? 11.465 1.933 26.758 1.00 31.41 223 SER A N 1
ATOM 1811 C CA . SER A 1 223 ? 10.705 1.093 27.667 1.00 31.41 223 SER A CA 1
ATOM 1812 C C . SER A 1 223 ? 9.389 1.771 28.044 1.00 31.41 223 SER A C 1
ATOM 1814 O O . SER A 1 223 ? 9.353 2.904 28.524 1.00 31.41 223 SER A O 1
ATOM 1816 N N . THR A 1 224 ? 8.287 1.064 27.832 1.00 30.53 224 THR A N 1
ATOM 1817 C CA . THR A 1 224 ? 6.976 1.401 28.385 1.00 30.53 224 THR A CA 1
ATOM 1818 C C . THR A 1 224 ? 6.946 0.997 29.857 1.00 30.53 224 THR A C 1
ATOM 1820 O O . THR A 1 224 ? 7.031 -0.186 30.177 1.00 30.53 224 THR A O 1
ATOM 1823 N N . ARG A 1 225 ? 6.859 1.984 30.757 1.00 29.09 225 ARG A N 1
ATOM 1824 C CA . ARG A 1 225 ? 6.523 1.774 32.172 1.00 29.09 225 ARG A CA 1
ATOM 1825 C C . ARG A 1 225 ? 5.021 1.525 32.280 1.00 29.09 225 ARG A C 1
ATOM 1827 O O . ARG A 1 225 ? 4.231 2.345 31.822 1.00 29.09 225 ARG A O 1
ATOM 1834 N N . GLU A 1 226 ? 4.647 0.401 32.874 1.00 30.56 226 GLU A N 1
ATOM 1835 C CA . GLU A 1 226 ? 3.275 0.130 33.288 1.00 30.56 226 GLU A CA 1
ATOM 1836 C C . GLU A 1 226 ? 3.022 0.839 34.621 1.00 30.56 226 GLU A C 1
ATOM 1838 O O . GLU A 1 226 ? 3.682 0.561 35.620 1.00 30.56 226 GLU A O 1
ATOM 1843 N N . GLU A 1 227 ? 2.099 1.798 34.626 1.00 32.25 227 GLU A N 1
ATOM 1844 C CA . GLU A 1 227 ? 1.570 2.376 35.858 1.00 32.25 227 GLU A CA 1
ATOM 1845 C C . GLU A 1 227 ? 0.415 1.502 36.351 1.00 32.25 227 GLU A C 1
ATOM 1847 O O . GLU A 1 227 ? -0.637 1.402 35.716 1.00 32.25 227 GLU A O 1
ATOM 1852 N N . SER A 1 228 ? 0.636 0.856 37.492 1.00 31.36 228 SER A N 1
ATOM 1853 C CA . SER A 1 228 ? -0.368 0.112 38.243 1.00 31.36 228 SER A CA 1
ATOM 1854 C C . SER A 1 228 ? -1.372 1.090 38.857 1.00 31.36 228 SER A C 1
ATOM 1856 O O . SER A 1 228 ? -1.096 1.724 39.874 1.00 31.36 228 SER A O 1
ATOM 1858 N N . SER A 1 229 ? -2.543 1.233 38.241 1.00 40.47 229 SER A N 1
ATOM 1859 C CA . SER A 1 229 ? -3.679 1.932 38.842 1.00 40.47 229 SER A CA 1
ATOM 1860 C C . SER A 1 229 ? -4.417 1.000 39.805 1.00 40.47 229 SER A C 1
ATOM 1862 O O . SER A 1 229 ? -4.812 -0.098 39.420 1.00 40.47 229 SER A O 1
ATOM 1864 N N . SER A 1 230 ? -4.606 1.454 41.042 1.00 39.44 230 SER A N 1
ATOM 1865 C CA . SER A 1 230 ? -5.310 0.768 42.129 1.00 39.44 230 SER A CA 1
ATOM 1866 C C . SER A 1 230 ? 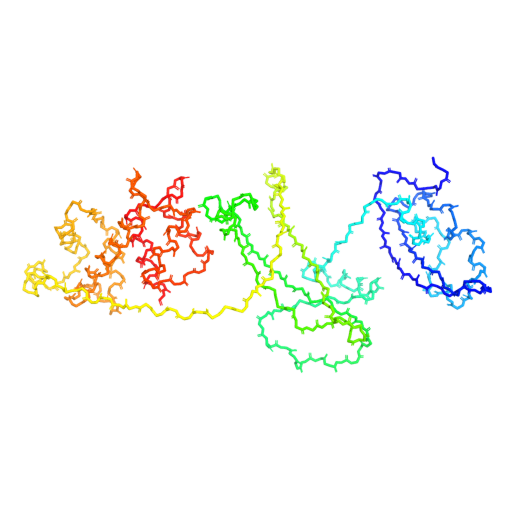-6.738 0.360 41.750 1.00 39.44 230 SER A C 1
ATOM 1868 O O . SER A 1 230 ? -7.528 1.198 41.300 1.00 39.44 230 SER A O 1
ATOM 1870 N N . SER A 1 231 ? -7.080 -0.909 41.984 1.00 43.91 231 SER A N 1
ATOM 1871 C CA . SER A 1 231 ? -8.450 -1.414 41.898 1.00 43.91 231 SER A CA 1
ATOM 1872 C C . SER A 1 231 ? -9.350 -0.687 42.902 1.00 43.91 231 SER A C 1
ATOM 1874 O O . SER A 1 231 ? -8.934 -0.341 44.006 1.00 43.91 231 SER A O 1
ATOM 1876 N N . CYS A 1 232 ? -10.587 -0.386 42.502 1.00 50.41 232 CYS A N 1
ATOM 1877 C CA . CYS A 1 232 ? -11.528 0.386 43.324 1.00 50.41 232 CYS A CA 1
ATOM 1878 C C . CYS A 1 232 ? -12.761 -0.423 43.754 1.00 50.41 232 CYS A C 1
ATOM 1880 O O . CYS A 1 232 ? -13.673 0.151 44.339 1.00 50.41 232 CYS A O 1
ATOM 1882 N N . ILE A 1 233 ? -12.834 -1.708 43.398 1.00 60.97 233 ILE A N 1
ATOM 1883 C CA . ILE A 1 233 ? -14.007 -2.551 43.646 1.00 60.97 233 ILE A CA 1
ATOM 1884 C C . ILE A 1 233 ? -13.604 -3.594 44.676 1.00 60.97 233 ILE A C 1
ATOM 1886 O O . ILE A 1 233 ? -12.683 -4.378 44.446 1.00 60.97 233 ILE A O 1
ATOM 1890 N N . GLN A 1 234 ? -14.268 -3.569 45.829 1.00 65.25 234 GLN A N 1
ATOM 1891 C CA . GLN A 1 234 ? -14.070 -4.576 46.861 1.00 65.25 234 GLN A CA 1
ATOM 1892 C C . GLN A 1 234 ? -14.708 -5.889 46.396 1.00 65.25 234 GLN A C 1
ATOM 1894 O O . GLN A 1 234 ? -15.760 -5.897 45.753 1.00 65.25 234 GLN A O 1
ATOM 1899 N N . LYS A 1 235 ? -14.073 -7.018 46.724 1.00 69.00 235 LYS A N 1
ATOM 1900 C CA . LYS A 1 235 ? -14.540 -8.359 46.333 1.00 69.00 235 LYS A CA 1
ATOM 1901 C C . LYS A 1 235 ? -15.974 -8.644 46.794 1.00 69.00 235 LYS A C 1
ATOM 1903 O O . LYS A 1 235 ? -16.700 -9.365 46.114 1.00 69.00 235 LYS A O 1
ATOM 1908 N N . ASP A 1 236 ? -16.382 -8.030 47.898 1.00 66.19 236 ASP A N 1
ATOM 1909 C CA . ASP A 1 236 ? -17.714 -8.179 48.479 1.00 66.19 236 ASP A CA 1
ATOM 1910 C C . ASP A 1 236 ? -18.811 -7.556 47.597 1.00 66.19 236 ASP A C 1
ATOM 1912 O O . ASP A 1 236 ? -19.856 -8.175 47.398 1.00 66.19 236 ASP A O 1
ATOM 1916 N N . ASP A 1 237 ? -18.549 -6.402 46.972 1.00 70.75 237 ASP A N 1
ATOM 1917 C CA . ASP A 1 237 ? -19.494 -5.749 46.051 1.00 70.75 237 ASP A CA 1
ATOM 1918 C C . ASP A 1 237 ? -19.668 -6.558 44.756 1.00 70.75 237 ASP A C 1
ATOM 1920 O O . ASP A 1 237 ? -20.763 -6.655 44.199 1.00 70.75 237 ASP A O 1
ATOM 1924 N N . PHE A 1 238 ? -18.586 -7.189 44.287 1.00 73.06 238 PHE A N 1
ATOM 1925 C CA . PHE A 1 238 ? -18.618 -8.078 43.127 1.00 73.06 238 PHE A CA 1
ATOM 1926 C C . PHE A 1 238 ? -19.432 -9.349 43.401 1.00 73.06 238 PHE A C 1
ATOM 1928 O O . PHE A 1 238 ? -20.252 -9.748 42.573 1.00 73.06 238 PHE A O 1
ATOM 1935 N N . LEU A 1 239 ? -19.237 -9.970 44.568 1.00 69.81 239 LEU A N 1
ATOM 1936 C CA . LEU A 1 239 ? -19.978 -11.168 44.970 1.00 69.81 239 LEU A CA 1
ATOM 1937 C C . LEU A 1 239 ? -21.466 -10.867 45.183 1.00 69.81 239 LEU A C 1
ATOM 1939 O O . LEU A 1 239 ? -22.305 -11.659 44.761 1.00 69.81 239 LEU A O 1
ATOM 1943 N N . ALA A 1 240 ? -21.800 -9.705 45.752 1.00 71.50 240 ALA A N 1
ATOM 1944 C CA . ALA A 1 240 ? -23.185 -9.262 45.894 1.00 71.50 240 ALA A CA 1
ATOM 1945 C C . ALA A 1 240 ? -23.892 -9.100 44.535 1.00 71.50 240 ALA A C 1
ATOM 1947 O O . ALA A 1 240 ? -25.081 -9.393 44.415 1.00 71.50 240 ALA A O 1
ATOM 1948 N N . ALA A 1 241 ? -23.164 -8.678 43.496 1.00 71.69 241 ALA A N 1
ATOM 1949 C CA . ALA A 1 241 ? -23.711 -8.507 42.153 1.00 71.69 241 ALA A CA 1
ATOM 1950 C C . ALA A 1 241 ? -23.824 -9.820 41.349 1.00 71.69 241 ALA A C 1
ATOM 1952 O O . ALA A 1 241 ? -24.623 -9.892 40.415 1.00 71.69 241 ALA A O 1
ATOM 1953 N N . ALA A 1 242 ? -23.058 -10.859 41.701 1.00 67.38 242 ALA A N 1
ATOM 1954 C CA . ALA A 1 242 ? -23.032 -12.147 40.999 1.00 67.38 242 ALA A CA 1
ATOM 1955 C C . ALA A 1 242 ? -24.229 -13.078 41.315 1.00 67.38 242 ALA A C 1
ATOM 1957 O O . ALA A 1 242 ? -24.399 -14.091 40.634 1.00 67.38 242 ALA A O 1
ATOM 1958 N N . GLY A 1 243 ? -25.070 -12.737 42.302 1.00 66.12 243 GLY A N 1
ATOM 1959 C CA . GLY A 1 243 ? -26.229 -13.540 42.723 1.00 66.12 243 GLY A CA 1
ATOM 1960 C C . GLY A 1 243 ? -25.861 -14.840 43.459 1.00 66.12 243 GLY A C 1
ATOM 1961 O O . GLY A 1 243 ? -24.686 -15.139 43.663 1.00 66.12 243 GLY A O 1
ATOM 1962 N N . GLU A 1 244 ? -26.867 -15.627 43.865 1.00 60.88 244 GLU A N 1
ATOM 1963 C CA . GLU A 1 244 ? -26.689 -16.863 44.664 1.00 60.88 244 GLU A CA 1
ATOM 1964 C C . GLU A 1 244 ? -25.854 -17.947 43.951 1.00 60.88 244 GLU A C 1
ATOM 1966 O O . GLU A 1 244 ? -25.182 -18.747 44.601 1.00 60.88 244 GLU A O 1
ATOM 1971 N N . ASP A 1 245 ? -25.835 -17.935 42.616 1.00 63.06 245 ASP A N 1
ATOM 1972 C CA . ASP A 1 245 ? -25.177 -18.946 41.782 1.00 63.06 245 ASP A CA 1
ATOM 1973 C C . ASP A 1 245 ? -23.675 -18.665 41.571 1.00 63.06 245 ASP A C 1
ATOM 1975 O O . ASP A 1 245 ? -22.957 -19.503 41.018 1.00 63.06 245 ASP A O 1
ATOM 1979 N N . GLY A 1 246 ? -23.206 -17.460 41.929 1.00 65.25 246 GLY A N 1
ATOM 1980 C CA . GLY A 1 246 ? -21.824 -17.006 41.728 1.00 65.25 246 GLY A CA 1
ATOM 1981 C C . GLY A 1 246 ? -21.376 -16.914 40.261 1.00 65.25 246 GLY A C 1
ATOM 1982 O O . GLY A 1 246 ? -20.178 -16.824 39.990 1.00 65.25 246 GLY A O 1
ATOM 1983 N N . ARG A 1 247 ? -22.309 -16.965 39.298 1.00 69.56 247 ARG A N 1
ATOM 1984 C CA . ARG A 1 247 ? -22.023 -16.996 37.854 1.00 69.56 247 ARG A CA 1
ATOM 1985 C C . ARG A 1 247 ? -22.133 -15.613 37.223 1.00 69.56 247 ARG A C 1
ATOM 1987 O O . ARG A 1 247 ? -23.227 -15.085 37.036 1.00 69.56 247 ARG A O 1
ATOM 1994 N N . MET A 1 248 ? -20.998 -15.057 36.808 1.00 77.56 248 MET A N 1
ATOM 1995 C CA . MET A 1 248 ? -20.935 -13.767 36.120 1.00 77.56 248 MET A CA 1
ATOM 1996 C C . MET A 1 248 ? -21.248 -13.909 34.622 1.00 77.56 248 MET A C 1
ATOM 1998 O O . MET A 1 248 ? -20.353 -13.956 33.777 1.00 77.56 248 MET A O 1
ATOM 2002 N N . THR A 1 249 ? -22.536 -13.988 34.283 1.00 83.00 249 THR A N 1
ATOM 2003 C CA . THR A 1 249 ? -22.984 -14.030 32.880 1.00 83.00 249 THR A CA 1
ATOM 2004 C C . THR A 1 249 ? -22.813 -12.674 32.186 1.00 83.00 249 THR A C 1
ATOM 2006 O O . THR A 1 249 ? -22.765 -11.627 32.832 1.00 83.00 249 THR A O 1
ATOM 2009 N N . ALA A 1 250 ? -22.813 -12.657 30.848 1.00 86.06 250 ALA A N 1
ATOM 2010 C CA . ALA A 1 250 ? -22.685 -11.418 30.073 1.00 86.06 250 ALA A CA 1
ATOM 2011 C C . ALA A 1 250 ? -23.762 -10.361 30.403 1.00 86.06 250 ALA A C 1
ATOM 2013 O O . ALA A 1 250 ? -23.484 -9.171 30.303 1.00 86.06 250 ALA A O 1
ATOM 2014 N N . ALA A 1 251 ? -24.973 -10.767 30.800 1.00 87.62 251 ALA A N 1
ATOM 2015 C CA . ALA A 1 251 ? -26.041 -9.835 31.175 1.00 87.62 251 ALA A CA 1
ATOM 2016 C C . ALA A 1 251 ? -25.780 -9.178 32.542 1.00 87.62 251 ALA A C 1
ATOM 2018 O O . ALA A 1 251 ? -25.952 -7.971 32.695 1.00 87.62 251 ALA A O 1
ATOM 2019 N N . ILE A 1 252 ? -25.307 -9.958 33.519 1.00 86.81 252 ILE A N 1
ATOM 2020 C CA . ILE A 1 252 ? -24.940 -9.443 34.845 1.00 86.81 252 ILE A CA 1
ATOM 2021 C C . ILE A 1 252 ? -23.726 -8.519 34.713 1.00 86.81 252 ILE A C 1
ATOM 2023 O O . ILE A 1 252 ? -23.760 -7.380 35.179 1.00 86.81 252 ILE A O 1
ATOM 2027 N N . LEU A 1 253 ? -22.702 -8.961 33.975 1.00 88.12 253 LEU A N 1
ATOM 2028 C CA . LEU A 1 253 ? -21.521 -8.156 33.681 1.00 88.12 253 LEU A CA 1
ATOM 2029 C C . LEU A 1 253 ? -21.893 -6.836 32.990 1.00 88.12 253 LEU A C 1
ATOM 2031 O O . LEU A 1 253 ? -21.332 -5.795 33.316 1.00 88.12 253 LEU A O 1
ATOM 2035 N N . GLN A 1 254 ? -22.864 -6.849 32.071 1.00 91.31 254 GLN A N 1
ATOM 2036 C CA . GLN A 1 254 ? -23.318 -5.642 31.375 1.00 91.31 254 GLN A CA 1
ATOM 2037 C C . GLN A 1 254 ? -23.901 -4.6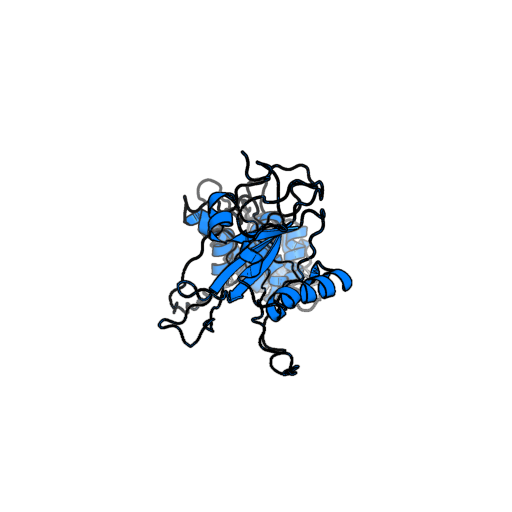24 32.358 1.00 91.31 254 GLN A C 1
ATOM 2039 O O . GLN A 1 254 ? -23.555 -3.448 32.286 1.00 91.31 254 GLN A O 1
ATOM 2044 N N . ASN A 1 255 ? -24.752 -5.069 33.284 1.00 88.31 255 ASN A N 1
ATOM 2045 C CA . ASN A 1 255 ? -25.362 -4.195 34.284 1.00 88.31 255 ASN A CA 1
ATOM 2046 C C . ASN A 1 255 ? -24.306 -3.576 35.204 1.00 88.31 255 ASN A C 1
ATOM 2048 O O . ASN A 1 255 ? -24.343 -2.373 35.454 1.00 88.31 255 ASN A O 1
ATOM 2052 N N . ILE A 1 256 ? -23.336 -4.378 35.650 1.00 87.88 256 ILE A N 1
ATOM 2053 C CA . ILE A 1 256 ? -22.239 -3.909 36.501 1.00 87.88 256 ILE A CA 1
ATOM 2054 C C . ILE A 1 256 ? -21.372 -2.892 35.751 1.00 87.88 256 ILE A C 1
ATOM 2056 O O . ILE A 1 256 ? -21.097 -1.816 36.276 1.00 87.88 256 ILE A O 1
ATOM 2060 N N . LEU A 1 257 ? -20.966 -3.187 34.512 1.00 89.25 257 LEU A N 1
ATOM 2061 C CA . LEU A 1 257 ? -20.158 -2.265 33.710 1.00 89.25 257 LEU A CA 1
ATOM 2062 C C . LEU A 1 257 ? -20.911 -0.959 33.422 1.00 89.25 257 LEU A C 1
ATOM 2064 O O . LEU A 1 257 ? -20.336 0.115 33.573 1.00 89.25 257 LEU A O 1
ATOM 2068 N N . ASN A 1 258 ? -22.201 -1.025 33.087 1.00 90.31 258 ASN A N 1
ATOM 2069 C CA . ASN A 1 258 ? -23.024 0.169 32.878 1.00 90.31 258 ASN A CA 1
ATOM 2070 C C . ASN A 1 258 ? -23.212 0.993 34.154 1.00 90.31 258 ASN A C 1
ATOM 2072 O O . ASN A 1 258 ? -23.285 2.216 34.079 1.00 90.31 258 ASN A O 1
ATOM 2076 N N . PHE A 1 259 ? -23.266 0.351 35.320 1.00 87.81 259 PHE A N 1
ATOM 2077 C CA . PHE A 1 259 ? -23.294 1.054 36.597 1.00 87.81 259 PHE A CA 1
ATOM 2078 C C . PHE A 1 259 ? -21.956 1.752 36.883 1.00 87.81 259 PHE A C 1
ATOM 2080 O O . PHE A 1 259 ? -21.934 2.936 37.215 1.00 87.81 259 PHE A O 1
ATOM 2087 N N . LEU A 1 260 ? -20.835 1.047 36.701 1.00 86.12 260 LEU A N 1
ATOM 2088 C CA . LEU A 1 260 ? -19.491 1.552 37.005 1.00 86.12 260 LEU A CA 1
ATOM 2089 C C . LEU A 1 260 ? -19.012 2.659 36.065 1.00 86.12 260 LEU A C 1
ATOM 2091 O O . LEU A 1 260 ? -18.294 3.558 36.494 1.00 86.12 260 LEU A O 1
ATOM 2095 N N . PHE A 1 261 ? -19.375 2.574 34.789 1.00 87.31 261 PHE A N 1
ATOM 2096 C CA . PHE A 1 261 ? -18.970 3.513 33.740 1.00 87.31 261 PHE A CA 1
ATOM 2097 C C . PHE A 1 261 ? -20.150 4.377 33.268 1.00 87.31 261 PHE A C 1
ATOM 2099 O O . PHE A 1 261 ? -20.161 4.871 32.135 1.00 87.31 261 PHE A O 1
ATOM 2106 N N . SER A 1 262 ? -21.149 4.556 34.139 1.00 86.94 262 SER A N 1
ATOM 2107 C CA . SER A 1 262 ? -22.323 5.383 33.871 1.00 86.94 262 SER A CA 1
ATOM 2108 C C . SER A 1 262 ? -21.908 6.798 33.465 1.00 86.94 262 SER A C 1
ATOM 2110 O O . SER A 1 262 ? -21.104 7.446 34.135 1.00 86.94 262 SER A O 1
ATOM 2112 N N . GLY A 1 263 ? -22.438 7.270 32.336 1.00 82.44 263 GLY A N 1
ATOM 2113 C CA . GLY A 1 263 ? -22.102 8.574 31.758 1.00 82.44 263 GLY A CA 1
ATOM 2114 C C . GLY A 1 263 ? -20.822 8.610 30.916 1.00 82.44 263 GLY A C 1
ATOM 2115 O O . GLY A 1 263 ? -20.587 9.612 30.246 1.00 82.44 263 GLY A O 1
ATOM 2116 N N . GLU A 1 264 ? -20.023 7.540 30.888 1.00 86.00 264 GLU A N 1
ATOM 2117 C CA . GLU A 1 264 ? -18.835 7.456 30.030 1.00 86.00 264 GLU A CA 1
ATOM 2118 C C . GLU A 1 264 ? -19.041 6.558 28.807 1.00 86.00 264 GLU A C 1
ATOM 2120 O O . GLU A 1 264 ? -18.680 6.940 27.692 1.00 86.00 264 GLU A O 1
ATOM 2125 N N . LEU A 1 265 ? -19.602 5.361 29.001 1.00 88.31 265 LEU A N 1
ATOM 2126 C CA . LEU A 1 265 ? -19.863 4.416 27.920 1.00 88.31 265 LEU A CA 1
ATOM 2127 C C . LEU A 1 265 ? -21.052 3.523 28.251 1.00 88.31 265 LEU A C 1
ATOM 2129 O O . LEU A 1 265 ? -21.102 2.905 29.310 1.00 88.31 265 LEU A O 1
ATOM 2133 N N . GLU A 1 266 ? -21.956 3.381 27.287 1.00 90.94 266 GLU A N 1
ATOM 2134 C CA . GLU A 1 266 ? -23.011 2.379 27.349 1.00 90.94 266 GLU A CA 1
ATOM 2135 C C . GLU A 1 266 ? -22.529 1.059 26.730 1.00 90.94 266 GLU A C 1
ATOM 2137 O O . GLU A 1 266 ? -22.251 0.947 25.529 1.00 90.94 266 GLU A O 1
ATOM 2142 N N . PHE A 1 267 ? -22.428 0.031 27.563 1.00 91.44 267 PHE A N 1
ATOM 2143 C CA . PHE A 1 267 ? -22.071 -1.317 27.160 1.00 91.44 267 PHE A CA 1
ATOM 2144 C C . PHE A 1 267 ? -23.302 -2.030 26.609 1.00 91.44 267 PHE A C 1
ATOM 2146 O O . PHE A 1 267 ? -24.239 -2.363 27.334 1.00 91.44 267 PHE A O 1
ATOM 2153 N N . SER A 1 268 ? -23.285 -2.308 25.305 1.00 92.38 268 SER A N 1
ATOM 2154 C CA . SER A 1 268 ? -24.231 -3.227 24.662 1.00 92.38 268 SER A CA 1
ATOM 2155 C C . SER A 1 268 ? -23.914 -4.682 25.011 1.00 92.38 268 SER A C 1
ATOM 2157 O O . SER A 1 268 ? -22.741 -5.022 25.163 1.00 92.38 268 SER A O 1
ATOM 2159 N N . LEU A 1 269 ? -24.918 -5.561 24.986 1.00 91.00 269 LEU A N 1
ATOM 2160 C CA . LEU A 1 269 ? -24.744 -6.983 25.293 1.00 91.00 269 LEU A CA 1
ATOM 2161 C C . LEU A 1 269 ? -23.683 -7.660 24.406 1.00 91.00 269 LEU A C 1
ATOM 2163 O O . LEU A 1 269 ? -22.928 -8.500 24.884 1.00 91.00 269 LEU A O 1
ATOM 2167 N N . ASP A 1 270 ? -23.563 -7.262 23.138 1.00 90.62 270 ASP A N 1
ATOM 2168 C CA . ASP A 1 270 ? -22.565 -7.821 22.214 1.00 90.62 270 ASP A CA 1
ATOM 2169 C C . ASP A 1 270 ? -21.131 -7.364 22.522 1.00 90.62 270 ASP A C 1
ATOM 2171 O O . ASP A 1 270 ? -20.183 -8.147 22.403 1.00 90.62 270 ASP A O 1
ATOM 2175 N N . LEU A 1 271 ? -20.966 -6.115 22.972 1.00 91.00 271 LEU A N 1
ATOM 2176 C CA . LEU A 1 271 ? -19.685 -5.635 23.493 1.00 91.00 271 LEU A CA 1
ATOM 2177 C C . LEU A 1 271 ? -19.321 -6.406 24.758 1.00 91.00 271 LEU A C 1
ATOM 2179 O O . LEU A 1 271 ? -18.218 -6.936 24.843 1.00 91.00 271 LEU A O 1
ATOM 2183 N N . THR A 1 272 ? -20.264 -6.554 25.684 1.00 92.44 272 THR A N 1
ATOM 2184 C CA . THR A 1 272 ? -20.031 -7.290 26.926 1.00 92.44 272 THR A CA 1
ATOM 2185 C C . THR A 1 272 ? -19.696 -8.757 26.682 1.00 92.44 272 THR A C 1
ATOM 2187 O O . THR A 1 272 ? -18.779 -9.275 27.306 1.00 92.44 272 THR A O 1
ATOM 2190 N N . ARG A 1 273 ? -20.362 -9.426 25.733 1.00 90.75 273 ARG A N 1
ATOM 2191 C CA . ARG A 1 273 ? -20.010 -10.795 25.317 1.00 90.75 273 ARG A CA 1
ATOM 2192 C C . ARG A 1 273 ? -18.590 -10.886 24.767 1.00 90.75 273 ARG A C 1
ATOM 2194 O O . ARG A 1 273 ? -17.890 -11.844 25.066 1.00 90.75 273 ARG A O 1
ATOM 2201 N N . SER A 1 274 ? -18.161 -9.890 23.990 1.00 90.50 274 SER A N 1
ATOM 2202 C CA . SER A 1 274 ? -16.793 -9.837 23.459 1.00 90.50 274 SER A CA 1
ATOM 2203 C C . SER A 1 274 ? -15.763 -9.644 24.578 1.00 90.50 274 SER A C 1
ATOM 2205 O O . SER A 1 274 ? -14.737 -10.316 24.585 1.00 90.50 274 SER A O 1
ATOM 2207 N N . LEU A 1 275 ? -16.057 -8.773 25.550 1.00 90.50 275 LEU A N 1
ATOM 2208 C CA . LEU A 1 275 ? -15.203 -8.544 26.720 1.00 90.50 275 LEU A CA 1
ATOM 2209 C C . LEU A 1 275 ? -15.137 -9.771 27.637 1.00 90.50 275 LEU A C 1
ATOM 2211 O O . LEU A 1 275 ? -14.062 -10.104 28.122 1.00 90.50 275 LEU A O 1
ATOM 2215 N N . LEU A 1 276 ? -16.262 -10.463 27.835 1.00 88.31 276 LEU A N 1
ATOM 2216 C CA . LEU A 1 276 ? -16.314 -11.717 28.582 1.00 88.31 276 LEU A CA 1
ATOM 2217 C C . LEU A 1 276 ? -15.457 -12.783 27.899 1.00 88.31 276 LEU A C 1
ATOM 2219 O O . LEU A 1 276 ? -14.606 -13.371 28.548 1.00 88.31 276 LEU A O 1
ATOM 2223 N N . ALA A 1 277 ? -15.600 -12.960 26.582 1.00 85.25 277 ALA A N 1
ATOM 2224 C CA . ALA A 1 277 ? -14.794 -13.915 25.819 1.00 85.25 277 ALA A CA 1
ATOM 2225 C C . ALA A 1 277 ? -13.284 -13.614 25.868 1.00 85.25 277 ALA A C 1
ATOM 2227 O O . ALA A 1 277 ? -12.472 -14.523 25.749 1.00 85.25 277 ALA A O 1
ATOM 2228 N N . MET A 1 278 ? -12.901 -12.347 26.040 1.00 84.88 278 MET A N 1
ATOM 2229 C CA . MET A 1 278 ? -11.504 -11.952 26.232 1.00 84.88 278 MET A CA 1
ATOM 2230 C C . MET A 1 278 ? -10.962 -12.320 27.620 1.00 84.88 278 MET A C 1
ATOM 2232 O O . MET A 1 278 ? -9.767 -12.582 27.761 1.00 84.88 278 MET A O 1
ATOM 2236 N N . MET A 1 279 ? -11.817 -12.294 28.640 1.00 81.50 279 MET A N 1
ATOM 2237 C CA . MET A 1 279 ? -11.429 -12.509 30.035 1.00 81.50 279 MET A CA 1
ATOM 2238 C C . MET A 1 279 ? -11.524 -13.974 30.456 1.00 81.50 279 MET A C 1
ATOM 2240 O O . MET A 1 279 ? -10.688 -14.416 31.234 1.00 81.50 279 MET A O 1
ATOM 2244 N N . ASP A 1 280 ? -12.472 -14.722 29.886 1.00 78.19 280 ASP A N 1
ATOM 2245 C CA . ASP A 1 280 ? -12.763 -16.137 30.146 1.00 78.19 280 ASP A CA 1
ATOM 2246 C C . ASP A 1 280 ? -11.680 -17.071 29.567 1.00 78.19 280 ASP A C 1
ATOM 2248 O O . ASP A 1 280 ? -11.909 -17.885 28.668 1.00 78.19 280 ASP A O 1
ATOM 2252 N N . ARG A 1 281 ? -10.446 -16.938 30.063 1.00 68.00 281 ARG A N 1
ATOM 2253 C CA . ARG A 1 281 ? -9.278 -17.709 29.597 1.00 68.00 281 ARG A CA 1
ATOM 2254 C C . ARG A 1 281 ? -9.390 -19.199 29.910 1.00 68.00 281 ARG A C 1
ATOM 2256 O O . ARG A 1 281 ? -8.697 -20.007 29.296 1.00 68.00 281 ARG A O 1
ATOM 2263 N N . ASN A 1 282 ? -10.225 -19.556 30.881 1.00 69.44 282 ASN A N 1
ATOM 2264 C CA . ASN A 1 282 ? -10.483 -20.933 31.291 1.00 69.44 282 ASN A CA 1
ATOM 2265 C C . ASN A 1 282 ? -11.704 -21.555 30.581 1.00 69.44 282 ASN A C 1
ATOM 2267 O O . ASN A 1 282 ? -12.023 -22.712 30.860 1.00 69.44 282 ASN A O 1
ATOM 2271 N N . PHE A 1 283 ? -12.348 -20.831 29.652 1.00 70.38 283 PHE A N 1
ATOM 2272 C CA . PHE A 1 283 ? -13.538 -21.263 28.907 1.00 70.38 283 PHE A CA 1
ATOM 2273 C C . PHE A 1 283 ? -14.703 -21.708 29.807 1.00 70.38 283 PHE A C 1
ATOM 2275 O O . PHE A 1 283 ? -15.499 -22.577 29.440 1.00 70.38 283 PHE A O 1
ATOM 2282 N N . SER A 1 284 ? -14.802 -21.138 31.006 1.00 74.38 284 SER A N 1
ATOM 2283 C CA . SER A 1 284 ? -15.868 -21.412 31.966 1.00 74.38 284 SER A CA 1
ATOM 2284 C C . SER A 1 284 ? -17.219 -20.825 31.544 1.00 74.38 284 SER A C 1
ATOM 2286 O O . SER A 1 284 ? -18.257 -21.208 32.095 1.00 74.38 284 SER A O 1
ATOM 2288 N N . GLY A 1 285 ? -17.219 -19.884 30.595 1.00 71.44 285 GLY A N 1
ATOM 2289 C CA . GLY A 1 285 ? -18.368 -19.075 30.205 1.00 71.44 285 GLY A CA 1
ATOM 2290 C C . GLY A 1 285 ? -18.734 -17.993 31.226 1.00 71.44 285 GLY A C 1
ATOM 2291 O O . GLY A 1 285 ? -19.792 -17.377 31.086 1.00 71.44 285 GLY A O 1
ATOM 2292 N N . ASN A 1 286 ? -17.902 -17.777 32.250 1.00 75.62 286 ASN A N 1
ATOM 2293 C CA . ASN A 1 286 ? -18.092 -16.804 33.326 1.00 75.62 286 ASN A CA 1
ATOM 2294 C C . ASN A 1 286 ? -16.791 -16.021 33.572 1.00 75.62 286 ASN A C 1
ATOM 2296 O O . ASN A 1 286 ? -15.746 -16.362 33.036 1.00 75.62 286 ASN A O 1
ATOM 2300 N N . VAL A 1 287 ? -16.874 -14.964 34.379 1.00 77.88 287 VAL A N 1
ATOM 2301 C CA . VAL A 1 287 ? -15.726 -14.133 34.776 1.00 77.88 287 VAL A CA 1
ATOM 2302 C C . VAL A 1 287 ? -15.587 -14.184 36.293 1.00 77.88 287 VAL A C 1
ATOM 2304 O O . VAL A 1 287 ? -16.553 -13.885 37.001 1.00 77.88 287 VAL A O 1
ATOM 2307 N N . ASP A 1 288 ? -14.417 -14.558 36.805 1.00 78.81 288 ASP A N 1
ATOM 2308 C CA . ASP A 1 288 ? -14.137 -14.480 38.242 1.00 78.81 288 ASP A CA 1
ATOM 2309 C C . ASP A 1 288 ? -13.768 -13.050 38.692 1.00 78.81 288 ASP A C 1
ATOM 2311 O O . ASP A 1 288 ? -13.671 -12.120 37.891 1.00 78.81 288 ASP A O 1
ATOM 2315 N N . PHE A 1 289 ? -13.586 -12.834 39.998 1.00 79.44 289 PHE A N 1
ATOM 2316 C CA . PHE A 1 289 ? -13.273 -11.498 40.521 1.00 79.44 289 PHE A CA 1
ATOM 2317 C C . PHE A 1 289 ? -11.958 -10.924 39.970 1.00 79.44 289 PHE A C 1
ATOM 2319 O O . PHE A 1 289 ? -11.878 -9.726 39.714 1.00 79.44 289 PHE A O 1
ATOM 2326 N N . TYR A 1 290 ? -10.926 -11.751 39.796 1.00 75.25 290 TYR A N 1
ATOM 2327 C CA . TYR A 1 290 ? -9.612 -11.293 39.345 1.00 75.25 290 TYR A CA 1
ATOM 2328 C C . TYR A 1 290 ? -9.619 -10.986 37.845 1.00 75.25 290 TYR A C 1
ATOM 2330 O O . TYR A 1 290 ? -9.034 -9.992 37.407 1.00 75.25 290 TYR A O 1
ATOM 2338 N N . GLU A 1 291 ? -10.316 -11.805 37.059 1.00 80.50 291 GLU A N 1
ATOM 2339 C CA . GLU A 1 291 ? -10.567 -11.556 35.640 1.00 80.50 291 GLU A CA 1
ATOM 2340 C C . GLU A 1 291 ? -11.402 -10.280 35.449 1.00 80.50 291 GLU A C 1
ATOM 2342 O O . GLU A 1 291 ? -11.090 -9.444 34.600 1.00 80.50 291 GLU A O 1
ATOM 2347 N N . PHE A 1 292 ? -12.413 -10.065 36.294 1.00 83.31 292 PHE A N 1
ATOM 2348 C CA . PHE A 1 292 ? -13.212 -8.844 36.289 1.00 83.31 292 PHE A CA 1
ATOM 2349 C C . PHE A 1 292 ? -12.402 -7.604 36.690 1.00 83.31 292 PHE A C 1
ATOM 2351 O O . PHE A 1 292 ? -12.492 -6.571 36.025 1.00 83.31 292 PHE A O 1
ATOM 2358 N N . ASP A 1 293 ? -11.586 -7.689 37.740 1.00 77.56 293 ASP A N 1
ATOM 2359 C CA . ASP A 1 293 ? -10.723 -6.584 38.167 1.00 77.56 293 ASP A CA 1
ATOM 2360 C C . ASP A 1 293 ? -9.724 -6.201 37.064 1.00 77.56 293 ASP A C 1
ATOM 2362 O O . ASP A 1 293 ? -9.551 -5.022 36.733 1.00 77.56 293 ASP A O 1
ATOM 2366 N N . THR A 1 294 ? -9.155 -7.210 36.398 1.00 78.75 294 THR A N 1
ATOM 2367 C CA . THR A 1 294 ? -8.300 -7.028 35.219 1.00 78.75 294 THR A CA 1
ATOM 2368 C C . THR A 1 294 ? -9.058 -6.331 34.090 1.00 78.75 294 THR A C 1
ATOM 2370 O O . THR A 1 294 ? -8.556 -5.356 33.526 1.00 78.75 294 THR A O 1
ATOM 2373 N N . LEU A 1 295 ? -10.285 -6.769 33.785 1.00 85.69 295 LEU A N 1
ATOM 2374 C CA . LEU A 1 295 ? -11.135 -6.145 32.771 1.00 85.69 295 LEU A CA 1
ATOM 2375 C C . LEU A 1 295 ? -11.387 -4.665 33.069 1.00 85.69 295 LEU A C 1
ATOM 2377 O O . LEU A 1 295 ? -11.237 -3.825 32.180 1.00 85.69 295 LEU A O 1
ATOM 2381 N N . VAL A 1 296 ? -11.750 -4.330 34.308 1.00 85.44 296 VAL A N 1
ATOM 2382 C CA . VAL A 1 296 ? -12.015 -2.947 34.727 1.00 85.44 296 VAL A CA 1
ATOM 2383 C C . VAL A 1 296 ? -10.753 -2.093 34.606 1.00 85.44 296 VAL A C 1
ATOM 2385 O O . VAL A 1 296 ? -10.824 -0.969 34.099 1.00 85.44 296 VAL A O 1
ATOM 2388 N N . CYS A 1 297 ? -9.590 -2.619 34.998 1.00 79.62 297 CYS A N 1
ATOM 2389 C CA . CYS A 1 297 ? -8.309 -1.933 34.827 1.00 79.62 297 CYS A CA 1
ATOM 2390 C C . CYS A 1 297 ? -7.978 -1.693 33.345 1.00 79.62 297 CYS A C 1
ATOM 2392 O O . CYS A 1 297 ? -7.610 -0.576 32.968 1.00 79.62 297 CYS A O 1
ATOM 2394 N N . CYS A 1 298 ? -8.169 -2.699 32.485 1.00 85.94 298 CYS A N 1
ATOM 2395 C CA . CYS A 1 298 ? -8.000 -2.563 31.038 1.00 85.94 298 CYS A CA 1
ATOM 2396 C C . CYS A 1 298 ? -8.927 -1.488 30.464 1.00 85.94 298 CYS A C 1
ATOM 2398 O O . CYS A 1 298 ? -8.450 -0.582 29.783 1.00 85.94 298 CYS A O 1
ATOM 2400 N N . LEU A 1 299 ? -10.224 -1.533 30.785 1.00 89.94 299 LEU A N 1
ATOM 2401 C CA . LEU A 1 299 ? -11.211 -0.563 30.305 1.00 89.94 299 LEU A CA 1
ATOM 2402 C C . LEU A 1 299 ? -10.849 0.864 30.722 1.00 89.94 299 LEU A C 1
ATOM 2404 O O . LEU A 1 299 ? -10.825 1.755 29.877 1.00 89.94 299 LEU A O 1
ATOM 2408 N N . ARG A 1 300 ? -10.467 1.083 31.985 1.00 87.75 300 ARG A N 1
ATOM 2409 C CA . ARG A 1 300 ? -10.010 2.399 32.463 1.00 87.75 300 ARG A CA 1
ATOM 2410 C C . ARG A 1 300 ? -8.797 2.902 31.705 1.00 87.75 300 ARG A C 1
ATOM 2412 O O . ARG A 1 300 ? -8.779 4.056 31.279 1.00 87.75 300 ARG A O 1
ATOM 2419 N N . ARG A 1 301 ? -7.798 2.040 31.503 1.00 88.81 301 ARG A N 1
ATOM 2420 C CA . ARG A 1 301 ? -6.595 2.391 30.744 1.00 88.81 301 ARG A CA 1
ATOM 2421 C C . ARG A 1 301 ? -6.940 2.738 29.296 1.00 88.81 301 ARG A C 1
ATOM 2423 O O . ARG A 1 301 ? -6.470 3.755 28.790 1.00 88.81 301 ARG A O 1
ATOM 2430 N N . TRP A 1 302 ? -7.780 1.937 28.642 1.00 92.25 302 TRP A N 1
ATOM 2431 C CA . TRP A 1 302 ? -8.220 2.171 27.265 1.00 92.25 302 TRP A CA 1
ATOM 2432 C C . TRP A 1 302 ? -8.992 3.484 27.134 1.00 92.25 302 TRP A C 1
ATOM 2434 O O . TRP A 1 302 ? -8.679 4.288 26.260 1.00 92.25 302 TRP A O 1
ATOM 2444 N N . MET A 1 303 ? -9.938 3.751 28.036 1.00 91.38 303 MET A N 1
ATOM 2445 C CA . MET A 1 303 ? -10.718 4.992 28.052 1.00 91.38 303 MET A CA 1
ATOM 2446 C C . MET A 1 303 ? -9.844 6.218 28.337 1.00 91.38 303 MET A C 1
ATOM 2448 O O . MET A 1 303 ? -10.027 7.262 27.714 1.00 91.38 303 MET A O 1
ATOM 2452 N N . ALA A 1 304 ? -8.857 6.100 29.229 1.00 89.62 304 ALA A N 1
ATOM 2453 C CA . ALA A 1 304 ? -7.920 7.179 29.524 1.00 89.62 304 ALA A CA 1
ATOM 2454 C C . ALA A 1 304 ? -7.039 7.526 28.313 1.00 89.62 304 ALA A C 1
ATOM 2456 O O . ALA A 1 304 ? -6.864 8.705 28.001 1.00 89.62 304 ALA A O 1
ATOM 2457 N N . VAL A 1 305 ? -6.514 6.515 27.608 1.00 91.50 305 VAL A N 1
ATOM 2458 C CA . VAL A 1 305 ? -5.776 6.729 26.352 1.00 91.50 305 VAL A CA 1
ATOM 2459 C C . VAL A 1 305 ? -6.690 7.340 25.297 1.00 91.50 305 VAL A C 1
ATOM 2461 O O . VAL A 1 305 ? -6.294 8.303 24.643 1.00 91.50 305 VAL A O 1
ATOM 2464 N N . TYR A 1 306 ? -7.924 6.845 25.168 1.00 93.06 306 TYR A N 1
ATOM 2465 C CA . TYR A 1 306 ? -8.872 7.373 24.195 1.00 93.06 306 TYR A CA 1
ATOM 2466 C C . TYR A 1 306 ? -9.125 8.867 24.407 1.00 93.06 306 TYR A C 1
ATOM 2468 O O . TYR A 1 306 ? -8.925 9.645 23.482 1.00 93.06 306 TYR A O 1
ATOM 2476 N N . LYS A 1 307 ? -9.454 9.285 25.638 1.00 90.44 307 LYS A N 1
ATOM 2477 C CA . LYS A 1 307 ? -9.701 10.699 25.980 1.00 90.44 307 LYS A CA 1
ATOM 2478 C C . LYS A 1 307 ? -8.500 11.608 25.687 1.00 90.44 307 LYS A C 1
ATOM 2480 O O . LYS A 1 307 ? -8.687 12.771 25.352 1.00 90.44 307 LYS A O 1
ATOM 2485 N N . ARG A 1 308 ? -7.265 11.102 25.809 1.00 89.12 308 ARG A N 1
ATOM 2486 C CA . ARG A 1 308 ? -6.047 11.869 25.476 1.00 89.12 308 ARG A CA 1
ATOM 2487 C C . ARG A 1 308 ? -5.809 12.009 23.975 1.00 89.12 308 ARG A C 1
ATOM 2489 O O . ARG A 1 308 ? -5.191 12.983 23.557 1.00 89.12 308 ARG A O 1
ATOM 2496 N N . LYS A 1 309 ? -6.204 11.005 23.189 1.00 88.31 309 LYS A N 1
ATOM 2497 C CA . LYS A 1 309 ? -5.922 10.930 21.746 1.00 88.31 309 LYS A CA 1
ATOM 2498 C C . LYS A 1 309 ? -7.093 11.379 20.877 1.00 88.31 309 LYS A C 1
ATOM 2500 O O . LYS A 1 309 ? -6.885 11.625 19.693 1.00 88.31 309 LYS A O 1
ATOM 2505 N N . SER A 1 310 ? -8.298 11.461 21.433 1.00 89.25 310 SER A N 1
ATOM 2506 C CA . SER A 1 310 ? -9.471 11.982 20.742 1.00 89.25 310 SER A CA 1
ATOM 2507 C C . SER A 1 310 ? -9.318 13.472 20.455 1.00 89.25 310 SER A C 1
ATOM 2509 O O . SER A 1 310 ? -8.808 14.222 21.289 1.00 89.25 310 SER A O 1
ATOM 2511 N N . GLU A 1 311 ? -9.792 13.911 19.295 1.00 83.81 311 GLU A N 1
ATOM 2512 C CA . GLU A 1 311 ? -9.803 15.327 18.934 1.00 83.81 311 GLU A CA 1
ATOM 2513 C C . GLU A 1 311 ? -10.808 16.094 19.803 1.00 83.81 311 GLU A C 1
ATOM 2515 O O . GLU A 1 311 ? -11.915 15.619 20.052 1.00 83.81 311 GLU A O 1
ATOM 2520 N N . ALA A 1 312 ? -10.437 17.295 20.255 1.00 78.44 312 ALA A N 1
ATOM 2521 C CA . ALA A 1 312 ? -11.259 18.084 21.178 1.00 78.44 312 ALA A CA 1
ATOM 2522 C C . ALA A 1 312 ? -12.612 18.508 20.579 1.00 78.44 312 ALA A C 1
ATOM 2524 O O . ALA A 1 312 ? -13.585 18.658 21.312 1.00 78.44 312 ALA A O 1
ATOM 2525 N N . GLU A 1 313 ? -12.669 18.699 19.259 1.00 78.38 313 GLU A N 1
ATOM 2526 C CA . GLU A 1 313 ? -13.876 19.147 18.557 1.00 78.38 313 GLU A CA 1
ATOM 2527 C C . GLU A 1 313 ? -14.857 18.001 18.292 1.00 78.38 313 GLU A C 1
ATOM 2529 O O . GLU A 1 313 ? -16.065 18.181 18.427 1.00 78.38 313 GLU A O 1
ATOM 2534 N N . THR A 1 314 ? -14.352 16.819 17.926 1.00 82.00 314 THR A N 1
ATOM 2535 C CA . THR A 1 314 ? -15.192 15.682 17.516 1.00 82.00 314 THR A CA 1
ATOM 2536 C C . THR A 1 314 ? -15.415 14.671 18.637 1.00 82.00 314 THR A C 1
ATOM 2538 O O . THR A 1 314 ? -16.396 13.932 18.611 1.00 82.00 314 THR A O 1
ATOM 2541 N N . GLY A 1 315 ? -14.511 14.595 19.619 1.00 85.69 315 GLY A N 1
ATOM 2542 C CA . GLY A 1 315 ? -14.486 13.519 20.611 1.00 85.69 315 GLY A CA 1
ATOM 2543 C C . GLY A 1 315 ? -14.137 12.148 20.014 1.00 85.69 315 GLY A C 1
ATOM 2544 O O . GLY A 1 315 ? -14.312 11.120 20.677 1.00 85.69 315 GLY A O 1
ATOM 2545 N N . LEU A 1 316 ? -13.649 12.110 18.769 1.00 89.38 316 LEU A N 1
ATOM 2546 C CA . LEU A 1 316 ? -13.306 10.892 18.039 1.00 89.38 316 LEU A CA 1
ATOM 2547 C C . LEU A 1 316 ? -11.797 10.774 17.839 1.00 89.38 316 LEU A C 1
ATOM 2549 O O . LEU A 1 316 ? -11.073 11.768 17.788 1.00 89.38 316 LEU A O 1
ATOM 2553 N N . ILE A 1 317 ? -11.311 9.541 17.709 1.00 88.12 317 ILE A N 1
ATOM 2554 C CA . ILE A 1 317 ? -9.934 9.299 17.275 1.00 88.12 317 ILE A CA 1
ATOM 2555 C C . ILE A 1 317 ? -9.906 9.252 15.751 1.00 88.12 317 ILE A C 1
ATOM 2557 O O . ILE A 1 317 ? -10.551 8.397 15.143 1.00 88.12 317 ILE A O 1
ATOM 2561 N N . SER A 1 318 ? -9.095 10.107 15.128 1.00 83.38 318 SER A N 1
ATOM 2562 C CA . SER A 1 318 ? -8.860 10.027 13.687 1.00 83.38 318 SER A CA 1
ATOM 2563 C C . SER A 1 318 ? -8.069 8.767 13.326 1.00 83.38 318 SER A C 1
ATOM 2565 O O . SER A 1 318 ? -6.952 8.540 13.808 1.00 83.38 318 SER A O 1
ATOM 2567 N N . GLY A 1 319 ? -8.611 7.961 12.412 1.00 72.62 319 GLY A N 1
ATOM 2568 C CA . GLY A 1 319 ? -7.898 6.842 11.795 1.00 72.62 319 GLY A CA 1
ATOM 2569 C C . GLY A 1 319 ? -6.862 7.267 10.745 1.00 72.62 319 GLY A C 1
ATOM 2570 O O . GLY A 1 319 ? -6.078 6.435 10.289 1.00 72.62 319 GLY A O 1
ATOM 2571 N N . SER A 1 320 ? -6.837 8.556 10.381 1.00 64.12 320 SER A N 1
ATOM 2572 C CA . SER A 1 320 ? -6.075 9.095 9.245 1.00 64.12 320 SER A CA 1
ATOM 2573 C C . SER A 1 320 ? -4.754 9.764 9.593 1.00 64.12 320 SER A C 1
ATOM 2575 O O . SER A 1 320 ? -3.864 9.839 8.747 1.00 64.12 320 SER A O 1
ATOM 2577 N N . VAL A 1 321 ? -4.603 10.210 10.841 1.00 58.94 321 VAL A N 1
ATOM 2578 C CA . VAL A 1 321 ? -3.432 10.959 11.305 1.00 58.94 321 VAL A CA 1
ATOM 2579 C C . VAL A 1 321 ? -2.976 10.382 12.628 1.00 58.94 321 VAL A C 1
ATOM 2581 O O . VAL A 1 321 ? -3.394 10.873 13.663 1.00 58.94 321 VAL A O 1
ATOM 2584 N N . TRP A 1 322 ? -2.145 9.335 12.602 1.00 64.69 322 TRP A N 1
ATOM 2585 C CA . TRP A 1 322 ? -1.490 8.708 13.767 1.00 64.69 322 TRP A CA 1
ATOM 2586 C C . TRP A 1 322 ? -2.374 8.393 15.000 1.00 64.69 322 TRP A C 1
ATOM 2588 O O . TRP A 1 322 ? -1.860 7.791 15.928 1.00 64.69 322 TRP A O 1
ATOM 2598 N N . GLY A 1 323 ? -3.671 8.708 15.033 1.00 79.50 323 GLY A N 1
ATOM 2599 C CA . GLY A 1 323 ? -4.484 8.757 16.244 1.00 79.50 323 GLY A CA 1
ATOM 2600 C C . GLY A 1 323 ? -4.709 7.366 16.797 1.00 79.50 323 GLY A C 1
ATOM 2601 O O . GLY A 1 323 ? -4.280 7.063 17.907 1.00 79.50 323 GLY A O 1
ATOM 2602 N N . LEU A 1 324 ? -5.280 6.478 15.975 1.00 86.44 324 LEU A N 1
ATOM 2603 C CA . LEU A 1 324 ? -5.443 5.074 16.354 1.00 86.44 324 LEU A CA 1
ATOM 2604 C C . LEU A 1 324 ? -4.087 4.396 16.596 1.00 86.44 324 LEU A C 1
ATOM 2606 O O . LEU A 1 324 ? -3.915 3.691 17.585 1.00 86.44 324 LEU A O 1
ATOM 2610 N N . GLY A 1 325 ? -3.121 4.598 15.697 1.00 84.06 325 GLY A N 1
ATOM 2611 C CA . GLY A 1 325 ? -1.813 3.945 15.784 1.00 84.06 325 GLY A CA 1
ATOM 2612 C C . GLY A 1 325 ? -1.016 4.342 17.029 1.00 84.06 325 GLY A C 1
ATOM 2613 O O . GLY A 1 325 ? -0.360 3.498 17.633 1.00 84.06 325 GLY A O 1
ATOM 2614 N N . ASP A 1 326 ? -1.080 5.609 17.431 1.00 84.31 326 ASP A N 1
ATOM 2615 C CA . ASP A 1 326 ? -0.405 6.133 18.615 1.00 84.31 326 ASP A CA 1
ATOM 2616 C C . ASP A 1 326 ? -1.145 5.762 19.905 1.00 84.31 326 ASP A C 1
ATOM 2618 O O . ASP A 1 326 ? -0.503 5.377 20.879 1.00 84.31 326 ASP A O 1
ATOM 2622 N N . ALA A 1 327 ? -2.485 5.765 19.890 1.00 90.25 327 ALA A N 1
ATOM 2623 C CA . ALA A 1 327 ? -3.293 5.228 20.985 1.00 90.25 327 ALA A CA 1
ATOM 2624 C C . ALA A 1 327 ? -2.951 3.755 21.264 1.00 90.25 327 ALA A C 1
ATOM 2626 O O . ALA A 1 327 ? -2.667 3.379 22.399 1.00 90.25 327 ALA A O 1
ATOM 2627 N N . LEU A 1 328 ? -2.906 2.923 20.220 1.00 89.56 328 LEU A N 1
ATOM 2628 C CA . LEU A 1 328 ? -2.554 1.508 20.345 1.00 89.56 328 LEU A CA 1
ATOM 2629 C C . LEU A 1 328 ? -1.110 1.313 20.821 1.00 89.56 328 LEU A C 1
ATOM 2631 O O . LEU A 1 328 ? -0.862 0.453 21.663 1.00 89.56 328 LEU A O 1
ATOM 2635 N N . ARG A 1 329 ? -0.170 2.144 20.358 1.00 87.75 329 ARG A N 1
ATOM 2636 C CA . ARG A 1 329 ? 1.224 2.114 20.821 1.00 87.75 329 ARG A CA 1
ATOM 2637 C C . ARG A 1 329 ? 1.348 2.446 22.308 1.00 87.75 329 ARG A C 1
ATOM 2639 O O . ARG A 1 329 ? 2.100 1.777 23.007 1.00 87.75 329 ARG A O 1
ATOM 2646 N N . GLU A 1 330 ? 0.611 3.439 22.800 1.00 86.88 330 GLU A N 1
ATOM 2647 C CA . GLU A 1 330 ? 0.584 3.809 24.226 1.00 86.88 330 GLU A CA 1
ATOM 2648 C C . GLU A 1 330 ? -0.023 2.697 25.104 1.00 86.88 330 GLU A C 1
ATOM 2650 O O . GLU A 1 330 ? 0.362 2.497 26.260 1.00 86.88 330 GLU A O 1
ATOM 2655 N N . LEU A 1 331 ? -0.929 1.903 24.529 1.00 87.19 331 LEU A N 1
ATOM 2656 C CA . LEU A 1 331 ? -1.448 0.681 25.142 1.00 87.19 331 LEU A CA 1
ATOM 2657 C C . LEU A 1 331 ? -0.486 -0.515 25.063 1.00 87.19 331 LEU A C 1
ATOM 2659 O O . LEU A 1 331 ? -0.762 -1.537 25.681 1.00 87.19 331 LEU A O 1
ATOM 2663 N N . GLY A 1 332 ? 0.647 -0.387 24.366 1.00 83.50 332 GLY A N 1
ATOM 2664 C CA . GLY A 1 332 ? 1.649 -1.444 24.205 1.00 83.50 332 GLY A CA 1
ATOM 2665 C C . GLY A 1 332 ? 1.466 -2.308 22.952 1.00 83.50 332 GLY A C 1
ATOM 2666 O O . GLY A 1 332 ? 2.253 -3.224 22.722 1.00 83.50 332 GLY A O 1
ATOM 2667 N N . TYR A 1 333 ? 0.479 -2.017 22.102 1.00 85.00 333 TYR A N 1
ATOM 2668 C CA . TYR A 1 333 ? 0.238 -2.765 20.870 1.00 85.00 333 TYR A CA 1
ATOM 2669 C C . TYR A 1 333 ? 1.062 -2.203 19.704 1.00 85.00 333 TYR A C 1
ATOM 2671 O O . TYR A 1 333 ? 0.783 -1.132 19.159 1.00 85.00 333 TYR A O 1
ATOM 2679 N N . LEU A 1 334 ? 2.062 -2.967 19.263 1.00 81.81 334 LEU A N 1
ATOM 2680 C CA . LEU A 1 334 ? 2.885 -2.649 18.093 1.00 81.81 334 LEU A CA 1
ATOM 2681 C C . LEU A 1 334 ? 2.323 -3.318 16.834 1.00 81.81 334 LEU A C 1
ATOM 2683 O O . LEU A 1 334 ? 2.829 -4.332 16.361 1.00 81.81 334 LEU A O 1
ATOM 2687 N N . LEU A 1 335 ? 1.254 -2.746 16.276 1.00 81.88 335 LEU A N 1
ATOM 2688 C CA . LEU A 1 335 ? 0.619 -3.293 15.074 1.00 81.88 335 LEU A CA 1
ATOM 2689 C C . LEU A 1 335 ? 1.236 -2.736 13.780 1.00 81.88 335 LEU A C 1
ATOM 2691 O O . LEU A 1 335 ? 1.402 -1.517 13.663 1.00 81.88 335 LEU A O 1
ATOM 2695 N N . PRO A 1 336 ? 1.483 -3.570 12.751 1.00 79.69 336 PRO A N 1
ATOM 2696 C CA . PRO A 1 336 ? 1.824 -3.094 11.413 1.00 79.69 336 PRO A CA 1
ATOM 2697 C C . PRO A 1 336 ? 0.746 -2.161 10.840 1.00 79.69 336 PRO A C 1
ATOM 2699 O O . PRO A 1 336 ? -0.449 -2.385 11.047 1.00 79.69 336 PRO A O 1
ATOM 2702 N N . ARG A 1 337 ? 1.141 -1.168 10.025 1.00 75.50 337 ARG A N 1
ATOM 2703 C CA . ARG A 1 337 ? 0.212 -0.200 9.392 1.00 75.50 337 ARG A CA 1
ATOM 2704 C C . ARG A 1 337 ? -0.950 -0.858 8.645 1.00 75.50 337 ARG A C 1
ATOM 2706 O O . ARG A 1 337 ? -2.050 -0.323 8.641 1.00 75.50 337 ARG A O 1
ATOM 2713 N N . ARG A 1 338 ? -0.736 -2.036 8.051 1.00 77.94 338 ARG A N 1
ATOM 2714 C CA . ARG A 1 338 ? -1.800 -2.798 7.381 1.00 77.94 338 ARG A CA 1
ATOM 2715 C C . ARG A 1 338 ? -2.892 -3.262 8.350 1.00 77.94 338 ARG A C 1
ATOM 2717 O O . ARG A 1 338 ? -4.060 -3.222 7.985 1.00 77.94 338 ARG A O 1
ATOM 2724 N N . LEU A 1 339 ? -2.535 -3.681 9.564 1.00 82.69 339 LEU A N 1
ATOM 2725 C CA . LEU A 1 339 ? -3.520 -4.071 10.576 1.00 82.69 339 LEU A CA 1
ATOM 2726 C C . LEU A 1 339 ? -4.231 -2.845 11.144 1.00 82.69 339 LEU A C 1
ATOM 2728 O O . LEU A 1 339 ? -5.451 -2.857 11.235 1.00 82.69 339 LEU A O 1
ATOM 2732 N N . GLN A 1 340 ? -3.498 -1.759 11.410 1.00 84.44 340 GLN A N 1
ATOM 2733 C CA . GLN A 1 340 ? -4.109 -0.480 11.793 1.00 84.44 340 GLN A CA 1
ATOM 2734 C C . GLN A 1 340 ? -5.132 -0.026 10.743 1.00 84.44 340 GLN A C 1
ATOM 2736 O O . GLN A 1 340 ? -6.242 0.368 11.083 1.00 84.44 340 GLN A O 1
ATOM 2741 N N . ALA A 1 341 ? -4.796 -0.182 9.461 1.00 81.69 341 ALA A N 1
ATOM 2742 C CA . ALA A 1 341 ? -5.693 0.149 8.370 1.00 81.69 341 ALA A CA 1
ATOM 2743 C C . ALA A 1 341 ? -6.968 -0.689 8.337 1.00 81.69 341 ALA A C 1
ATOM 2745 O O . ALA A 1 341 ? -8.052 -0.152 8.122 1.00 81.69 341 ALA A O 1
ATOM 2746 N N . LEU A 1 342 ? -6.851 -1.995 8.578 1.00 84.81 342 LEU A N 1
ATOM 2747 C CA . LEU A 1 342 ? -8.009 -2.879 8.670 1.00 84.81 342 LEU A CA 1
ATOM 2748 C C . LEU A 1 342 ? -8.916 -2.511 9.846 1.00 84.81 342 LEU A C 1
ATOM 2750 O O . LEU A 1 342 ? -10.134 -2.586 9.708 1.00 84.81 342 LEU A O 1
ATOM 2754 N N . LEU A 1 343 ? -8.343 -2.081 10.973 1.00 89.19 343 LEU A N 1
ATOM 2755 C CA . LEU A 1 343 ? -9.124 -1.614 12.115 1.00 89.19 343 LEU A CA 1
ATOM 2756 C C . LEU A 1 343 ? -9.911 -0.354 11.763 1.00 89.19 343 LEU A C 1
ATOM 2758 O O . LEU A 1 343 ? -11.113 -0.330 11.999 1.00 89.19 343 LEU A O 1
ATOM 2762 N N . VAL A 1 344 ? -9.287 0.641 11.123 1.00 88.94 344 VAL A N 1
ATOM 2763 C CA . VAL A 1 344 ? -10.009 1.849 10.683 1.00 88.94 344 VAL A CA 1
ATOM 2764 C C . VAL A 1 344 ? -11.107 1.503 9.677 1.00 88.94 344 VAL A C 1
ATOM 2766 O O . VAL A 1 344 ? -12.214 2.008 9.789 1.00 88.94 344 VAL A O 1
ATOM 2769 N N . VAL A 1 345 ? -10.854 0.595 8.731 1.00 86.12 345 VAL A N 1
ATOM 2770 C CA . VAL A 1 345 ? -11.883 0.163 7.766 1.00 86.12 345 VAL A CA 1
ATOM 2771 C C . VAL A 1 345 ? -13.052 -0.551 8.450 1.00 86.12 345 VAL A C 1
ATOM 2773 O O . VAL A 1 345 ? -14.183 -0.463 7.978 1.00 86.12 345 VAL A O 1
ATOM 2776 N N . ARG A 1 346 ? -12.798 -1.299 9.529 1.00 90.44 346 ARG A N 1
ATOM 2777 C CA . ARG A 1 346 ? -13.824 -2.129 10.174 1.00 90.44 346 ARG A CA 1
ATOM 2778 C C . ARG A 1 346 ? -14.617 -1.403 11.258 1.00 90.44 346 ARG A C 1
ATOM 2780 O O . ARG A 1 346 ? -15.785 -1.750 11.444 1.00 90.44 346 ARG A O 1
ATOM 2787 N N . PHE A 1 347 ? -13.956 -0.495 11.969 1.00 90.75 347 PHE A N 1
ATOM 2788 C CA . PHE A 1 347 ? -14.420 0.164 13.193 1.00 90.75 347 PHE A CA 1
ATOM 2789 C C . PHE A 1 347 ? -14.518 1.688 13.059 1.00 90.75 347 PHE A C 1
ATOM 2791 O O . PHE A 1 347 ? -15.039 2.340 13.955 1.00 90.75 347 PHE A O 1
ATOM 2798 N N . GLY A 1 348 ? -13.997 2.263 11.975 1.00 90.06 348 GLY A N 1
ATOM 2799 C CA . GLY A 1 348 ? -14.167 3.676 11.665 1.00 90.06 348 GLY A CA 1
ATOM 2800 C C . GLY A 1 348 ? -15.498 3.956 10.974 1.00 90.06 348 GLY A C 1
ATOM 2801 O O . GLY A 1 348 ? -16.074 3.092 10.309 1.00 90.06 348 GLY A O 1
ATOM 2802 N N . ASP A 1 349 ? -15.973 5.186 11.120 1.00 89.62 349 ASP A N 1
ATOM 2803 C CA . ASP A 1 349 ? -17.122 5.717 10.396 1.00 89.62 349 ASP A CA 1
ATOM 2804 C C . ASP A 1 349 ? -16.796 6.000 8.910 1.00 89.62 349 ASP A C 1
ATOM 2806 O O . ASP A 1 349 ? -15.716 5.686 8.398 1.00 89.62 349 ASP A O 1
ATOM 2810 N N . GLN A 1 350 ? -17.732 6.621 8.183 1.00 84.44 350 GLN A N 1
ATOM 2811 C CA . GLN A 1 350 ? -17.527 7.016 6.777 1.00 84.44 350 GLN A CA 1
ATOM 2812 C C . GLN A 1 350 ? -16.349 7.983 6.597 1.00 84.44 350 GLN A C 1
ATOM 2814 O O . GLN A 1 350 ? -15.777 8.109 5.508 1.00 84.44 350 GLN A O 1
ATOM 2819 N N . GLU A 1 351 ? -15.988 8.673 7.671 1.00 83.25 351 GLU A N 1
ATOM 2820 C CA . GLU A 1 351 ? -14.885 9.597 7.735 1.00 83.25 351 GLU A CA 1
ATOM 2821 C C . GLU A 1 351 ? -13.594 8.968 8.263 1.00 83.25 351 GLU A C 1
ATOM 2823 O O . GLU A 1 351 ? -12.587 9.669 8.306 1.00 83.25 351 GLU A O 1
ATOM 2828 N N . GLY A 1 352 ? -13.576 7.671 8.574 1.00 85.25 352 GLY A N 1
ATOM 2829 C CA . GLY A 1 352 ? -12.424 6.981 9.147 1.00 85.25 352 GLY A CA 1
ATOM 2830 C C . GLY A 1 352 ? -12.123 7.380 10.595 1.00 85.25 352 GLY A C 1
ATOM 2831 O O . GLY A 1 352 ? -11.027 7.097 11.076 1.00 85.25 352 GLY A O 1
ATOM 2832 N N . ASN A 1 353 ? -13.056 8.039 11.281 1.00 90.69 353 ASN A N 1
ATOM 2833 C CA . ASN A 1 353 ? -12.959 8.370 12.696 1.00 90.69 353 ASN A CA 1
ATOM 2834 C C . ASN A 1 353 ? -13.544 7.230 13.533 1.00 90.69 353 ASN A C 1
ATOM 2836 O O . ASN A 1 353 ? -14.489 6.562 13.121 1.00 90.69 353 ASN A O 1
ATOM 2840 N N . ILE A 1 354 ? -12.969 6.983 14.706 1.00 92.94 354 ILE A N 1
ATOM 2841 C CA . ILE A 1 354 ? -13.314 5.839 15.554 1.00 92.94 354 ILE A CA 1
ATOM 2842 C C . ILE A 1 354 ? -13.921 6.348 16.856 1.00 92.94 354 ILE A C 1
ATOM 2844 O O . ILE A 1 354 ? -13.307 7.164 17.546 1.00 92.94 354 ILE A O 1
ATOM 2848 N N . SER A 1 355 ? -15.111 5.837 17.185 1.00 93.62 355 SER A N 1
ATOM 2849 C CA . SER A 1 355 ? -15.819 6.120 18.437 1.00 93.62 355 SER A CA 1
ATOM 2850 C C . SER A 1 355 ? -15.203 5.378 19.627 1.00 93.62 355 SER A C 1
ATOM 2852 O O . SER A 1 355 ? -14.505 4.379 19.452 1.00 93.62 355 SER A O 1
ATOM 2854 N N . LEU A 1 356 ? -15.502 5.802 20.860 1.00 93.31 356 LEU A N 1
ATOM 2855 C CA . LEU A 1 356 ? -15.010 5.122 22.067 1.00 93.31 356 LEU A CA 1
ATOM 2856 C C . LEU A 1 356 ? -15.442 3.649 22.111 1.00 93.31 356 LEU A C 1
ATOM 2858 O O . LEU A 1 356 ? -14.643 2.770 22.439 1.00 93.31 356 LEU A O 1
ATOM 2862 N N . ARG A 1 357 ? -16.694 3.371 21.732 1.00 93.44 357 ARG A N 1
ATOM 2863 C CA . ARG A 1 357 ? -17.239 2.010 21.671 1.00 93.44 357 ARG A CA 1
ATOM 2864 C C . ARG A 1 357 ? -16.459 1.150 20.679 1.00 93.44 357 ARG A C 1
ATOM 2866 O O . ARG A 1 357 ? -16.067 0.030 21.006 1.00 93.44 357 ARG A O 1
ATOM 2873 N N . ASP A 1 358 ? -16.230 1.683 19.485 1.00 93.56 358 ASP A N 1
ATOM 2874 C CA . ASP A 1 358 ? -15.531 0.981 18.413 1.00 93.56 358 ASP A CA 1
ATOM 2875 C C . ASP A 1 358 ? -14.041 0.808 18.722 1.00 93.56 358 ASP A C 1
ATOM 2877 O O . ASP A 1 358 ? -13.467 -0.238 18.424 1.00 93.56 358 ASP A O 1
ATOM 2881 N N . PHE A 1 359 ? -13.427 1.775 19.407 1.00 94.25 359 PHE A N 1
ATOM 2882 C CA . PHE A 1 359 ? -12.059 1.678 19.906 1.00 94.25 359 PHE A CA 1
ATOM 2883 C C . PHE A 1 359 ? -11.906 0.568 20.953 1.00 94.25 359 PHE A C 1
ATOM 2885 O O . PHE A 1 359 ? -10.978 -0.239 20.864 1.00 94.25 359 PHE A O 1
ATOM 2892 N N . ILE A 1 360 ? -12.827 0.477 21.918 1.00 94.06 360 ILE A N 1
ATOM 2893 C CA . ILE A 1 360 ? -12.817 -0.589 22.931 1.00 94.06 360 ILE A CA 1
ATOM 2894 C C . ILE A 1 360 ? -13.044 -1.948 22.271 1.00 94.06 360 ILE A C 1
ATOM 2896 O O . ILE A 1 360 ? -12.337 -2.903 22.589 1.00 94.06 360 ILE A O 1
ATOM 2900 N N . MET A 1 361 ? -13.967 -2.046 21.309 1.00 92.06 361 MET A N 1
ATOM 2901 C CA . MET A 1 361 ? -14.175 -3.295 20.580 1.00 92.06 361 MET A CA 1
ATOM 2902 C C . MET A 1 361 ? -12.955 -3.687 19.736 1.00 92.06 361 MET A C 1
ATOM 2904 O O . MET A 1 361 ? -12.565 -4.855 19.742 1.00 92.06 361 MET A O 1
ATOM 2908 N N . ALA A 1 362 ? -12.327 -2.737 19.041 1.00 91.50 362 ALA A N 1
ATOM 2909 C CA . ALA A 1 362 ? -11.100 -2.974 18.286 1.00 91.50 362 ALA A CA 1
ATOM 2910 C C . ALA A 1 362 ? -9.981 -3.487 19.203 1.00 91.50 362 ALA A C 1
ATOM 2912 O O . ALA A 1 362 ? -9.365 -4.509 18.904 1.00 91.50 362 ALA A O 1
ATOM 2913 N N . THR A 1 363 ? -9.773 -2.825 20.343 1.00 91.94 363 THR A N 1
ATOM 2914 C CA . THR A 1 363 ? -8.743 -3.187 21.327 1.00 91.94 363 THR A CA 1
ATOM 2915 C C . THR A 1 363 ? -9.006 -4.560 21.939 1.00 91.94 363 THR A C 1
ATOM 2917 O O . THR A 1 363 ? -8.101 -5.387 21.970 1.00 91.94 363 THR A O 1
ATOM 2920 N N . CYS A 1 364 ? -10.258 -4.851 22.301 1.00 90.75 364 CYS A N 1
ATOM 2921 C CA . CYS A 1 364 ? -10.688 -6.166 22.777 1.00 90.75 364 CYS A CA 1
ATOM 2922 C C . CYS A 1 364 ? -10.423 -7.278 21.751 1.00 90.75 364 CYS A C 1
ATOM 2924 O O . CYS A 1 364 ? -9.987 -8.366 22.112 1.00 90.75 364 CYS A O 1
ATOM 2926 N N . ARG A 1 365 ? -10.654 -7.031 20.456 1.00 87.94 365 ARG A N 1
ATOM 2927 C CA . ARG A 1 365 ? -10.354 -8.040 19.429 1.00 87.94 365 ARG A CA 1
ATOM 2928 C C . ARG A 1 365 ? -8.861 -8.231 19.213 1.00 87.94 365 ARG A C 1
ATOM 2930 O O . ARG A 1 365 ? -8.443 -9.355 18.966 1.00 87.94 365 ARG A O 1
ATOM 2937 N N . ILE A 1 366 ? -8.069 -7.165 19.312 1.00 88.12 366 ILE A N 1
ATOM 2938 C CA . ILE A 1 366 ? -6.608 -7.264 19.244 1.00 88.12 366 ILE A CA 1
ATOM 2939 C C . ILE A 1 366 ? -6.085 -8.119 20.402 1.00 88.12 366 ILE A C 1
ATOM 2941 O O . ILE A 1 366 ? -5.295 -9.020 20.160 1.00 88.12 366 ILE A O 1
ATOM 2945 N N . SER A 1 367 ? -6.545 -7.880 21.631 1.00 80.62 367 SER A N 1
ATOM 2946 C CA . SER A 1 367 ? -6.081 -8.601 22.824 1.00 80.62 367 SER A CA 1
ATOM 2947 C C . SER A 1 367 ? -6.526 -10.060 22.907 1.00 80.62 367 SER A C 1
ATOM 2949 O O . SER A 1 367 ? -5.971 -10.802 23.704 1.00 80.62 367 SER A O 1
ATOM 2951 N N . VAL A 1 368 ? -7.528 -10.472 22.125 1.00 77.81 368 VAL A N 1
ATOM 2952 C CA . VAL A 1 368 ? -7.897 -11.892 21.964 1.00 77.81 368 VAL A CA 1
ATOM 2953 C C . VAL A 1 368 ? -7.043 -12.579 20.892 1.00 77.81 368 VAL A C 1
ATOM 2955 O O . VAL A 1 368 ? -6.859 -13.791 20.933 1.00 77.81 368 VAL A O 1
ATOM 2958 N N . MET A 1 369 ? -6.566 -11.827 19.896 1.00 71.75 369 MET A N 1
ATOM 2959 C CA . MET A 1 369 ? -5.813 -12.366 18.755 1.00 71.75 369 MET A CA 1
ATOM 2960 C C . MET A 1 369 ? -4.292 -12.380 18.962 1.00 71.75 369 MET A C 1
ATOM 2962 O O . MET A 1 369 ? -3.608 -13.115 18.249 1.00 71.75 369 MET A O 1
ATOM 2966 N N . LEU A 1 370 ? -3.777 -11.540 19.864 1.00 56.72 370 LEU A N 1
ATOM 2967 C CA . LEU A 1 370 ? -2.381 -11.495 20.311 1.00 56.72 370 LEU A CA 1
ATOM 2968 C C . LEU A 1 370 ? -2.229 -12.276 21.612 1.00 56.72 370 LEU A C 1
ATOM 2970 O O . LEU A 1 370 ? -1.201 -12.977 21.733 1.00 56.72 370 LEU A O 1
#

Organism: Cherax quadricarinatus (NCBI:txid27406)